Protein AF-A0A832ESB0-F1 (afdb_monomer)

Secondary structure (DSSP, 8-state):
-----------------------------STT------------HHHHHHHHHHHHHS--PPPGGGSPPHHHHHHHHHHHHHHHHHHHHHHHHH--SSS-TTS--PPPB-PPP---PPPTT--S-----SS-HHHHHHHHHHHTT-HHHH--TT-EEEE-----SS--GGGSSS--HHHHHHHHHHHHHTT-SEEEEE---SS-HHHHHHHTSHHHHHHHTTPEEE---GGGEEEEE-TT-SS-SEEEEE-TT-

pLDDT: mean 82.23, std 21.81, range [27.09, 98.75]

Structure (mmCIF, N/CA/C/O backbone):
data_AF-A0A832ESB0-F1
#
_entry.id   AF-A0A832ESB0-F1
#
loop_
_atom_site.group_PDB
_atom_site.id
_atom_site.type_symbol
_atom_site.label_atom_id
_atom_site.label_alt_id
_atom_site.label_comp_id
_atom_site.label_asym_id
_atom_site.label_entity_id
_atom_site.label_seq_id
_atom_site.pdbx_PDB_ins_code
_atom_site.Cartn_x
_atom_site.Cartn_y
_atom_site.Cartn_z
_atom_site.occupancy
_atom_site.B_iso_or_equiv
_atom_site.auth_seq_id
_atom_site.auth_comp_id
_atom_site.auth_asym_id
_atom_site.auth_atom_id
_atom_site.pdbx_PDB_model_num
ATOM 1 N N . MET A 1 1 ? 45.027 10.987 15.257 1.00 35.50 1 MET A N 1
ATOM 2 C CA . MET A 1 1 ? 45.344 9.745 14.515 1.00 35.50 1 MET A CA 1
ATOM 3 C C . MET A 1 1 ? 45.172 9.965 13.013 1.00 35.50 1 MET A C 1
ATOM 5 O O . MET A 1 1 ? 44.064 9.881 12.506 1.00 35.50 1 MET A O 1
ATOM 9 N N . ARG A 1 2 ? 46.253 10.291 12.298 1.00 27.09 2 ARG A N 1
ATOM 10 C CA . ARG A 1 2 ? 46.346 10.188 10.832 1.00 27.09 2 ARG A CA 1
ATOM 11 C C . ARG A 1 2 ? 47.776 9.767 10.511 1.00 27.09 2 ARG A C 1
ATOM 13 O O . ARG A 1 2 ? 48.693 10.564 10.666 1.00 27.09 2 ARG A O 1
ATOM 20 N N . ALA A 1 3 ? 47.960 8.510 10.126 1.00 28.52 3 ALA A N 1
ATOM 21 C CA . ALA A 1 3 ? 49.232 8.015 9.626 1.00 28.52 3 ALA A CA 1
ATOM 22 C C . ALA A 1 3 ? 49.326 8.320 8.124 1.00 28.52 3 ALA A C 1
ATOM 24 O O . ALA A 1 3 ? 48.449 7.940 7.351 1.00 28.52 3 ALA A O 1
ATOM 25 N N . ARG A 1 4 ? 50.393 9.007 7.708 1.00 28.59 4 ARG A N 1
ATOM 26 C CA . ARG A 1 4 ? 50.896 8.988 6.330 1.00 28.59 4 ARG A CA 1
ATOM 27 C C . ARG A 1 4 ? 52.349 8.538 6.394 1.00 28.59 4 ARG A C 1
ATOM 29 O O . ARG A 1 4 ? 53.212 9.304 6.811 1.00 28.59 4 ARG A O 1
ATOM 36 N N . ALA A 1 5 ? 52.595 7.297 5.992 1.00 31.27 5 ALA A N 1
ATOM 37 C CA . ALA A 1 5 ? 53.927 6.812 5.670 1.00 31.27 5 ALA A CA 1
ATOM 38 C C . ALA A 1 5 ? 54.242 7.163 4.208 1.00 31.27 5 ALA A C 1
ATOM 40 O O . ALA A 1 5 ? 53.405 6.993 3.321 1.00 31.27 5 ALA A O 1
ATOM 41 N N . ARG A 1 6 ? 55.448 7.692 3.987 1.00 31.19 6 ARG A N 1
ATOM 42 C CA . ARG A 1 6 ? 56.071 7.907 2.674 1.00 31.19 6 ARG A CA 1
ATOM 43 C C . ARG A 1 6 ? 56.466 6.561 2.083 1.00 31.19 6 ARG A C 1
ATOM 45 O O . ARG A 1 6 ? 56.937 5.727 2.843 1.00 31.19 6 ARG A O 1
ATOM 52 N N . TRP A 1 7 ? 56.447 6.434 0.7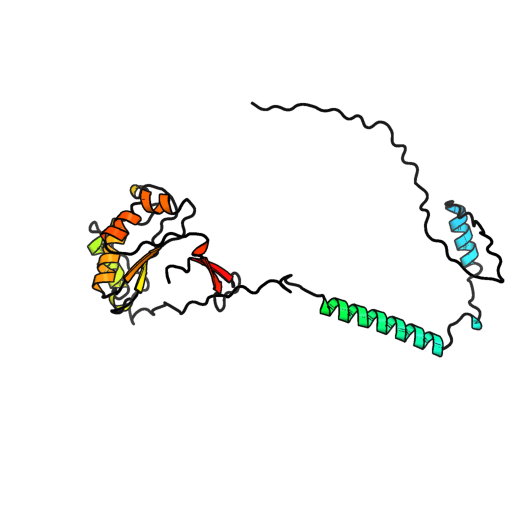58 1.00 28.30 7 TRP A N 1
ATOM 53 C CA . TRP A 1 7 ? 57.457 5.650 0.045 1.00 28.30 7 TRP A CA 1
ATOM 54 C C . TRP A 1 7 ? 57.883 6.361 -1.240 1.00 28.30 7 TRP A C 1
ATOM 56 O O . TRP A 1 7 ? 57.070 6.931 -1.966 1.00 28.30 7 TRP A O 1
ATOM 66 N N . ALA A 1 8 ? 59.199 6.379 -1.422 1.00 32.50 8 ALA A N 1
ATOM 67 C CA . ALA A 1 8 ? 59.950 7.009 -2.488 1.00 32.50 8 ALA A CA 1
ATOM 68 C C . ALA A 1 8 ? 59.949 6.154 -3.763 1.00 32.50 8 ALA A C 1
ATOM 70 O O . ALA A 1 8 ? 59.848 4.932 -3.706 1.00 32.50 8 ALA A O 1
ATOM 71 N N . GLY A 1 9 ? 60.133 6.814 -4.903 1.00 28.28 9 GLY A N 1
ATOM 72 C CA . GLY A 1 9 ? 60.364 6.176 -6.194 1.00 28.28 9 GLY A CA 1
ATOM 73 C C . GLY A 1 9 ? 60.855 7.205 -7.202 1.00 28.28 9 GLY A C 1
ATOM 74 O O . GLY A 1 9 ? 60.065 7.803 -7.925 1.00 28.28 9 GLY A O 1
ATOM 75 N N . THR A 1 10 ? 62.161 7.449 -7.207 1.00 30.52 10 THR A N 1
ATOM 76 C CA . THR A 1 10 ? 62.870 8.251 -8.208 1.00 30.52 10 THR A CA 1
ATOM 77 C C . THR A 1 10 ? 62.758 7.599 -9.584 1.00 30.52 10 THR A C 1
ATOM 79 O O . THR A 1 10 ? 63.228 6.480 -9.770 1.00 30.52 10 THR A O 1
ATOM 82 N N . TRP A 1 11 ? 62.174 8.305 -10.553 1.00 29.22 11 TRP A N 1
ATOM 83 C CA . TRP A 1 11 ? 62.279 7.965 -11.973 1.00 29.22 11 TRP A CA 1
ATOM 84 C C . TRP A 1 11 ? 63.418 8.772 -12.594 1.00 29.22 11 TRP A C 1
ATOM 86 O O . TRP A 1 11 ? 63.255 9.923 -12.993 1.00 29.22 11 TRP A O 1
ATOM 96 N N . SER A 1 12 ? 64.594 8.159 -12.641 1.00 32.47 12 SER A N 1
ATOM 97 C CA . SER A 1 12 ? 65.714 8.573 -13.474 1.00 32.47 12 SER A CA 1
ATOM 98 C C . SER A 1 12 ? 65.512 8.062 -14.905 1.00 32.47 12 SER A C 1
ATOM 100 O O . SER A 1 12 ? 65.238 6.888 -15.123 1.00 32.47 12 SER A O 1
ATOM 102 N N . GLY A 1 13 ? 65.675 8.966 -15.875 1.00 40.38 13 GLY A N 1
ATOM 103 C CA . GLY A 1 13 ? 66.111 8.673 -17.243 1.00 40.38 13 GLY A CA 1
ATOM 104 C C . GLY A 1 13 ? 65.258 7.717 -18.083 1.00 40.38 13 GLY A C 1
ATOM 105 O O . GLY A 1 13 ? 65.491 6.514 -18.110 1.00 40.38 13 GLY A O 1
ATOM 106 N N . CYS A 1 14 ? 64.384 8.270 -18.924 1.00 27.98 14 CYS A N 1
ATOM 107 C CA . CYS A 1 14 ? 63.994 7.616 -20.173 1.00 27.98 14 CYS A CA 1
ATOM 108 C C . CYS A 1 14 ? 64.079 8.624 -21.322 1.00 27.98 14 CYS A C 1
ATOM 110 O O . CYS A 1 14 ? 63.154 9.388 -21.586 1.00 27.98 14 CYS A O 1
ATOM 112 N N . ASP A 1 15 ? 65.247 8.604 -21.967 1.00 31.89 15 ASP A N 1
ATOM 113 C CA . ASP A 1 15 ? 65.570 9.219 -23.253 1.00 31.89 15 ASP A CA 1
ATOM 114 C C . ASP A 1 15 ? 64.534 8.777 -24.304 1.00 31.89 15 ASP A C 1
ATOM 116 O O . ASP A 1 15 ? 64.440 7.600 -24.672 1.00 31.89 15 ASP A O 1
ATOM 120 N N . TRP A 1 16 ? 63.693 9.712 -24.748 1.00 28.84 16 TRP A N 1
ATOM 121 C CA . TRP A 1 16 ? 62.593 9.456 -25.678 1.00 28.84 16 TRP A CA 1
ATOM 122 C C . TRP A 1 16 ? 63.131 9.358 -27.112 1.00 28.84 16 TRP A C 1
ATOM 124 O O . TRP A 1 16 ? 62.920 10.231 -27.952 1.00 28.84 16 TRP A O 1
ATOM 134 N N . ARG A 1 17 ? 63.840 8.269 -27.429 1.00 32.34 17 ARG A N 1
ATOM 135 C CA . ARG A 1 17 ? 64.179 7.948 -28.822 1.00 32.34 17 ARG A CA 1
ATOM 136 C C . ARG A 1 17 ? 62.960 7.332 -29.513 1.00 32.34 17 ARG A C 1
ATOM 138 O O . ARG A 1 17 ? 62.449 6.311 -29.044 1.00 32.34 17 ARG A O 1
ATOM 145 N N . PRO A 1 18 ? 62.488 7.875 -30.649 1.00 30.78 18 PRO A N 1
ATOM 146 C CA . PRO A 1 18 ? 61.326 7.325 -31.329 1.00 30.78 18 PRO A CA 1
ATOM 147 C C . PRO A 1 18 ? 61.645 5.918 -31.852 1.00 30.78 18 PRO A C 1
ATOM 149 O O . PRO A 1 18 ? 62.442 5.723 -32.774 1.00 30.78 18 PRO A O 1
ATOM 152 N N . ARG A 1 19 ? 60.997 4.909 -31.257 1.00 36.38 19 ARG A N 1
ATOM 153 C CA . ARG A 1 19 ? 60.978 3.529 -31.757 1.00 36.38 19 ARG A CA 1
ATOM 154 C C . ARG A 1 19 ? 60.403 3.526 -33.176 1.00 36.38 19 ARG A C 1
ATOM 156 O O . ARG A 1 19 ? 59.202 3.724 -33.367 1.00 36.38 19 ARG A O 1
ATOM 163 N N . ARG A 1 20 ? 61.253 3.251 -34.173 1.00 32.22 20 ARG A N 1
ATOM 164 C CA . ARG A 1 20 ? 60.840 2.996 -35.562 1.00 32.22 20 ARG A CA 1
ATOM 165 C C . ARG A 1 20 ? 59.747 1.925 -35.578 1.00 32.22 20 ARG A C 1
ATOM 167 O O . ARG A 1 20 ? 59.980 0.778 -35.188 1.00 32.22 20 ARG A O 1
ATOM 174 N N . ARG A 1 21 ? 58.547 2.298 -36.033 1.00 35.50 21 ARG A N 1
ATOM 175 C CA . ARG A 1 21 ? 57.415 1.382 -36.217 1.00 35.50 21 ARG A CA 1
ATOM 176 C C . ARG A 1 21 ? 57.810 0.299 -37.221 1.00 35.50 21 ARG A C 1
ATOM 178 O O . ARG A 1 21 ? 57.858 0.536 -38.423 1.00 35.50 21 ARG A O 1
ATOM 185 N N . ARG A 1 22 ? 58.060 -0.921 -36.744 1.00 39.53 22 ARG A N 1
ATOM 186 C CA . ARG A 1 22 ? 58.080 -2.108 -37.605 1.00 39.53 22 ARG A CA 1
ATOM 187 C C . ARG A 1 22 ? 56.638 -2.422 -37.985 1.00 39.53 22 ARG A C 1
ATOM 189 O O . ARG A 1 22 ? 55.876 -2.847 -37.119 1.00 39.53 22 ARG A O 1
ATOM 196 N N . ARG A 1 23 ? 56.244 -2.253 -39.254 1.00 40.25 23 ARG A N 1
ATOM 197 C CA . ARG A 1 23 ? 54.963 -2.820 -39.698 1.00 40.25 23 ARG A CA 1
ATOM 198 C C . ARG A 1 23 ? 54.916 -3.273 -41.161 1.00 40.25 23 ARG A C 1
ATOM 200 O O . ARG A 1 23 ? 55.149 -2.498 -42.074 1.00 40.25 23 ARG A O 1
ATOM 207 N N . TRP A 1 24 ? 54.566 -4.560 -41.252 1.00 30.42 24 TRP A N 1
ATOM 208 C CA . TRP A 1 24 ? 53.928 -5.373 -42.294 1.00 30.42 24 TRP A CA 1
ATOM 209 C C . TRP A 1 24 ? 54.573 -5.547 -43.681 1.00 30.42 24 TRP A C 1
ATOM 211 O O . TRP A 1 24 ? 54.873 -4.609 -44.407 1.00 30.42 24 TRP A O 1
ATOM 221 N N . ARG A 1 25 ? 54.782 -6.833 -44.011 1.00 38.03 25 ARG A N 1
ATOM 222 C CA . ARG A 1 25 ? 55.574 -7.392 -45.114 1.00 38.03 25 ARG A CA 1
ATOM 223 C C . ARG A 1 25 ? 54.625 -8.076 -46.104 1.00 38.03 25 ARG A C 1
ATOM 225 O O . ARG A 1 25 ? 53.944 -9.022 -45.721 1.00 38.03 25 ARG A O 1
ATOM 232 N N . GLY A 1 26 ? 54.587 -7.620 -47.352 1.00 33.41 26 GLY A N 1
ATOM 233 C CA . GLY A 1 26 ? 53.875 -8.308 -48.433 1.00 33.41 26 GLY A CA 1
ATOM 234 C C . GLY A 1 26 ? 54.764 -9.361 -49.097 1.00 33.41 26 GLY A C 1
ATOM 235 O O . GLY A 1 26 ? 55.921 -9.080 -49.402 1.00 33.41 26 GLY A O 1
ATOM 236 N N . TRP A 1 27 ? 54.224 -10.559 -49.321 1.00 34.78 27 TRP A N 1
ATOM 237 C CA . TRP A 1 27 ? 54.890 -11.660 -50.021 1.00 34.78 27 TRP A CA 1
ATOM 238 C C . TRP A 1 27 ? 54.364 -11.729 -51.460 1.00 34.78 27 TRP A C 1
ATOM 240 O O . TRP A 1 27 ? 53.152 -11.685 -51.667 1.00 34.78 27 TRP A O 1
ATOM 250 N N . ARG A 1 28 ? 55.245 -11.854 -52.460 1.00 41.19 28 ARG A N 1
ATOM 251 C CA . ARG A 1 28 ? 54.866 -12.286 -53.818 1.00 41.19 28 ARG A CA 1
ATOM 252 C C . ARG A 1 28 ? 55.892 -13.269 -54.370 1.00 41.19 28 ARG A C 1
ATOM 254 O O . ARG A 1 28 ? 57.089 -13.098 -54.164 1.00 41.19 28 ARG A O 1
ATOM 261 N N . ASN A 1 29 ? 55.371 -14.293 -55.040 1.00 32.16 29 ASN A N 1
ATOM 262 C CA . ASN A 1 29 ? 56.092 -15.436 -55.584 1.00 32.16 29 ASN A CA 1
ATOM 263 C C . ASN A 1 29 ? 56.531 -15.149 -57.028 1.00 32.16 29 ASN A C 1
ATOM 265 O O . ASN A 1 29 ? 55.692 -14.801 -57.856 1.00 32.16 29 ASN A O 1
ATOM 269 N N . TRP A 1 30 ? 57.823 -15.305 -57.309 1.00 36.88 30 TRP A N 1
ATOM 270 C CA . TRP A 1 30 ? 58.382 -15.426 -58.656 1.00 36.88 30 TRP A CA 1
ATOM 271 C C . TRP A 1 30 ? 59.354 -16.611 -58.626 1.00 36.88 30 TRP A C 1
ATOM 273 O O . TRP A 1 30 ? 60.399 -16.534 -57.981 1.00 36.88 30 TRP A O 1
ATOM 283 N N . GLY A 1 31 ? 58.987 -17.719 -59.273 1.00 43.03 31 GLY A N 1
ATOM 284 C CA . GLY A 1 31 ? 59.923 -18.784 -59.657 1.00 43.03 31 GLY A CA 1
ATOM 285 C C . GLY A 1 31 ? 60.790 -19.393 -58.545 1.00 43.03 31 GLY A C 1
ATOM 286 O O . GLY A 1 31 ? 61.979 -19.607 -58.757 1.00 43.03 31 GLY A O 1
ATOM 287 N N . GLY A 1 32 ? 60.235 -19.671 -57.360 1.00 42.28 32 GLY A N 1
ATOM 288 C CA . GLY A 1 32 ? 60.847 -20.619 -56.415 1.00 42.28 32 GLY A CA 1
ATOM 289 C C . GLY A 1 32 ? 62.087 -20.157 -55.632 1.00 42.28 32 GLY A C 1
ATOM 290 O O . GLY A 1 32 ? 62.713 -20.986 -54.975 1.00 42.28 32 GLY A O 1
ATOM 291 N N . ARG A 1 33 ? 62.454 -18.865 -55.621 1.00 38.69 33 ARG A N 1
ATOM 292 C CA . ARG A 1 33 ? 63.567 -18.374 -54.777 1.00 38.69 33 ARG A CA 1
ATOM 293 C C . ARG A 1 33 ? 63.204 -17.099 -54.008 1.00 38.69 33 ARG A C 1
ATOM 295 O O . ARG A 1 33 ? 63.162 -16.001 -54.556 1.00 38.69 33 ARG A O 1
ATOM 302 N N . TRP A 1 34 ? 62.976 -17.238 -52.700 1.00 38.47 34 TRP A N 1
ATOM 303 C CA . TRP A 1 34 ? 62.661 -16.126 -51.798 1.00 38.47 34 TRP A CA 1
ATOM 304 C C . TRP A 1 34 ? 63.900 -15.254 -51.542 1.00 38.47 34 TRP A C 1
ATOM 306 O O . TRP A 1 34 ? 64.780 -15.636 -50.774 1.00 38.47 34 TRP A O 1
ATOM 316 N N . ARG A 1 35 ? 63.978 -14.052 -52.128 1.00 45.09 35 ARG A N 1
ATOM 317 C CA . ARG A 1 35 ? 64.975 -13.040 -51.726 1.00 45.09 35 ARG A CA 1
ATOM 318 C C . ARG A 1 35 ? 64.301 -11.856 -51.036 1.00 45.09 35 ARG A C 1
ATOM 320 O O . ARG A 1 35 ? 63.451 -11.180 -51.610 1.00 45.09 35 ARG A O 1
ATOM 327 N N . ARG A 1 36 ? 64.715 -11.576 -49.794 1.00 37.59 36 ARG A N 1
ATOM 328 C CA . ARG A 1 36 ? 64.334 -10.361 -49.058 1.00 37.59 36 ARG A CA 1
ATOM 329 C C . ARG A 1 36 ? 65.052 -9.159 -49.673 1.00 37.59 36 ARG A C 1
ATOM 331 O O . ARG A 1 36 ? 66.243 -8.986 -49.442 1.00 37.59 36 ARG A O 1
ATOM 338 N N . ARG A 1 37 ? 64.339 -8.289 -50.393 1.00 42.38 37 ARG A N 1
ATOM 339 C CA . ARG A 1 37 ? 64.821 -6.917 -50.613 1.00 42.38 37 ARG A CA 1
ATOM 340 C C . ARG A 1 37 ? 64.470 -6.077 -49.389 1.00 42.38 37 ARG A C 1
ATOM 342 O O . ARG A 1 37 ? 63.299 -5.824 -49.114 1.00 42.38 37 ARG A O 1
ATOM 349 N N . HIS A 1 38 ? 65.489 -5.662 -48.643 1.00 43.09 38 HIS A N 1
ATOM 350 C CA . HIS A 1 38 ? 65.364 -4.559 -47.701 1.00 43.09 38 HIS A CA 1
ATOM 351 C C . HIS A 1 38 ? 65.305 -3.276 -48.535 1.00 43.09 38 HIS A C 1
ATOM 353 O O . HIS A 1 38 ? 66.306 -2.881 -49.118 1.00 43.09 38 HIS A O 1
ATOM 359 N N . ILE A 1 39 ? 64.129 -2.660 -48.646 1.00 50.94 39 ILE A N 1
ATOM 360 C CA . ILE A 1 39 ? 64.016 -1.296 -49.169 1.00 50.94 39 ILE A CA 1
ATOM 361 C C . ILE A 1 39 ? 64.182 -0.386 -47.947 1.00 50.94 39 ILE A C 1
ATOM 363 O O . ILE A 1 39 ? 63.307 -0.411 -47.075 1.00 50.94 39 ILE A O 1
ATOM 367 N N . PRO A 1 40 ? 65.298 0.347 -47.793 1.00 49.41 40 PRO A N 1
ATOM 368 C CA . PRO A 1 40 ? 65.425 1.303 -46.709 1.00 49.41 40 PRO A CA 1
ATOM 369 C C . PRO A 1 40 ? 64.464 2.455 -47.004 1.00 49.41 40 PRO A C 1
ATOM 371 O O . PRO A 1 40 ? 64.689 3.267 -47.894 1.00 49.41 40 PRO A O 1
ATOM 374 N N . MET A 1 41 ? 63.347 2.502 -46.283 1.00 51.22 41 MET A N 1
ATOM 375 C CA . MET A 1 41 ? 62.531 3.708 -46.220 1.00 51.22 41 MET A CA 1
ATOM 376 C C . MET A 1 41 ? 63.290 4.660 -45.296 1.00 51.22 41 MET A C 1
ATOM 378 O O . MET A 1 41 ? 63.285 4.482 -44.074 1.00 51.22 41 MET A O 1
ATOM 382 N N . SER A 1 42 ? 64.048 5.595 -45.867 1.00 57.34 42 SER A N 1
ATOM 383 C CA . SER A 1 42 ? 64.599 6.687 -45.076 1.00 57.34 42 SER A CA 1
ATOM 384 C C . SER A 1 42 ? 63.417 7.521 -44.572 1.00 57.34 42 SER A C 1
ATOM 386 O O . SER A 1 42 ? 62.551 7.943 -45.336 1.00 57.34 42 SER A O 1
ATOM 388 N N . ASP A 1 43 ? 63.353 7.736 -43.256 1.00 61.81 43 ASP A N 1
ATOM 389 C CA . ASP A 1 43 ? 62.384 8.647 -42.624 1.00 61.81 43 ASP A CA 1
ATOM 390 C C . ASP A 1 43 ? 62.719 10.125 -42.910 1.00 61.81 43 ASP A C 1
ATOM 392 O O . ASP A 1 43 ? 62.093 11.027 -42.356 1.00 61.81 43 ASP A O 1
ATOM 396 N N . ASP A 1 44 ? 63.675 10.367 -43.806 1.00 72.25 44 ASP A N 1
ATOM 397 C CA . ASP A 1 44 ? 64.114 11.672 -44.261 1.00 72.25 44 ASP A CA 1
ATOM 398 C C . ASP A 1 44 ? 62.966 12.398 -45.000 1.00 72.25 44 ASP A C 1
ATOM 400 O O . ASP A 1 44 ? 62.429 11.889 -45.997 1.00 72.25 44 ASP A O 1
ATOM 404 N N . PRO A 1 45 ? 62.527 13.569 -44.502 1.00 74.31 45 PRO A N 1
ATOM 405 C CA . PRO A 1 45 ? 61.512 14.390 -45.153 1.00 74.31 45 PRO A CA 1
ATOM 406 C C . PRO A 1 45 ? 61.877 14.757 -46.594 1.00 74.31 45 PRO A C 1
ATOM 408 O O . PRO A 1 45 ? 60.986 14.784 -47.447 1.00 74.31 45 PRO A O 1
ATOM 411 N N . GLN A 1 46 ? 63.164 14.980 -46.882 1.00 75.94 46 GLN A N 1
ATOM 412 C CA . GLN A 1 46 ? 63.630 15.331 -48.221 1.00 75.94 46 GLN A CA 1
ATOM 413 C C . GLN A 1 46 ? 63.484 14.144 -49.177 1.00 75.94 46 GLN A C 1
ATOM 415 O O . GLN A 1 46 ? 62.950 14.312 -50.272 1.00 75.94 46 GLN A O 1
ATOM 420 N N . PHE A 1 47 ? 63.794 12.923 -48.728 1.00 76.62 47 PHE A N 1
ATOM 421 C CA . PHE A 1 47 ? 63.573 11.701 -49.510 1.00 76.62 47 PHE A CA 1
ATOM 422 C C . PHE A 1 47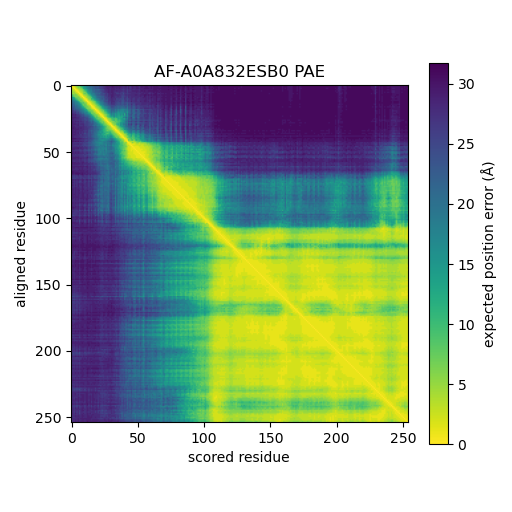 ? 62.088 11.443 -49.802 1.00 76.62 47 PHE A C 1
ATOM 424 O O . PHE A 1 47 ? 61.719 11.070 -50.916 1.00 76.62 47 PHE A O 1
ATOM 431 N N . ARG A 1 48 ? 61.193 11.666 -48.828 1.00 77.69 48 ARG A N 1
ATOM 432 C CA . ARG A 1 48 ? 59.739 11.539 -49.048 1.00 77.69 48 ARG A CA 1
ATOM 433 C C . ARG A 1 48 ? 59.210 12.600 -50.008 1.00 77.69 48 ARG A C 1
ATOM 435 O O . ARG A 1 48 ? 58.364 12.280 -50.843 1.00 77.69 48 ARG A O 1
ATOM 442 N N . ALA A 1 49 ? 59.693 13.835 -49.900 1.00 79.56 49 ALA A N 1
ATOM 443 C CA . ALA A 1 49 ? 59.351 14.910 -50.825 1.00 79.56 49 ALA A CA 1
ATOM 444 C C . ALA A 1 49 ? 59.854 14.600 -52.242 1.00 79.56 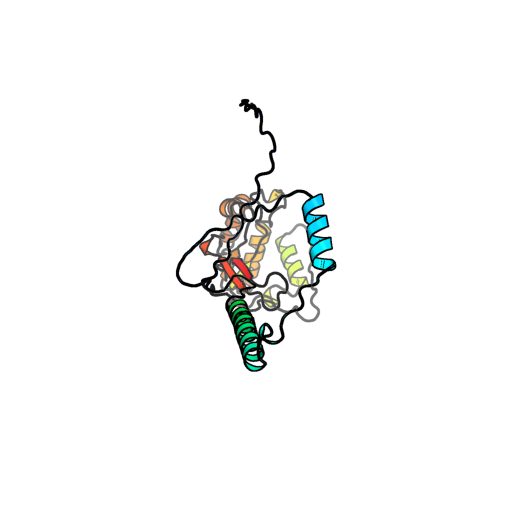49 ALA A C 1
ATOM 446 O O . ALA A 1 49 ? 59.093 14.736 -53.197 1.00 79.56 49 ALA A O 1
ATOM 447 N N . GLN A 1 50 ? 61.079 14.093 -52.370 1.00 81.25 50 GLN A N 1
ATOM 448 C CA . GLN A 1 50 ? 61.664 13.668 -53.636 1.00 81.25 50 GLN A CA 1
ATOM 449 C C . GLN A 1 50 ? 60.891 12.497 -54.251 1.00 81.25 50 GLN A C 1
ATOM 451 O O . GLN A 1 50 ? 60.465 12.599 -55.391 1.00 81.25 50 GLN A O 1
ATOM 456 N N . ARG A 1 51 ? 60.552 11.455 -53.481 1.00 78.12 51 ARG A N 1
ATOM 457 C CA . ARG A 1 51 ? 59.703 10.338 -53.943 1.00 78.12 51 ARG A CA 1
ATOM 458 C C . ARG A 1 51 ? 58.304 10.777 -54.364 1.00 78.12 51 ARG A C 1
ATOM 460 O O . ARG A 1 51 ? 57.737 10.204 -55.286 1.00 78.12 51 ARG A O 1
ATOM 467 N N . ARG A 1 52 ? 57.713 11.768 -53.686 1.00 78.50 52 ARG A N 1
ATOM 468 C CA . ARG A 1 52 ? 56.431 12.361 -54.104 1.00 78.50 52 ARG A CA 1
ATOM 469 C C . ARG A 1 52 ? 56.581 13.120 -55.418 1.00 78.50 52 ARG A C 1
ATOM 471 O O . ARG A 1 52 ? 55.718 12.963 -56.268 1.00 78.50 52 ARG A O 1
ATOM 478 N N . ARG A 1 53 ? 57.667 13.883 -55.590 1.00 80.94 53 ARG A N 1
ATOM 479 C CA . ARG A 1 53 ? 57.994 14.572 -56.849 1.00 80.94 53 ARG A CA 1
ATOM 480 C C . ARG A 1 53 ? 58.245 13.579 -57.981 1.00 80.94 53 ARG A C 1
ATOM 482 O O . ARG A 1 53 ? 57.678 13.758 -59.042 1.00 80.94 53 ARG A O 1
ATOM 489 N N . GLU A 1 54 ? 58.993 12.506 -57.740 1.00 82.25 54 GLU A N 1
ATOM 490 C CA . GLU A 1 54 ? 59.243 11.427 -58.707 1.00 82.25 54 GLU A CA 1
ATOM 491 C C . GLU A 1 54 ? 57.947 10.704 -59.099 1.00 82.25 54 GLU A C 1
ATOM 493 O O . GLU A 1 54 ? 57.655 10.561 -60.281 1.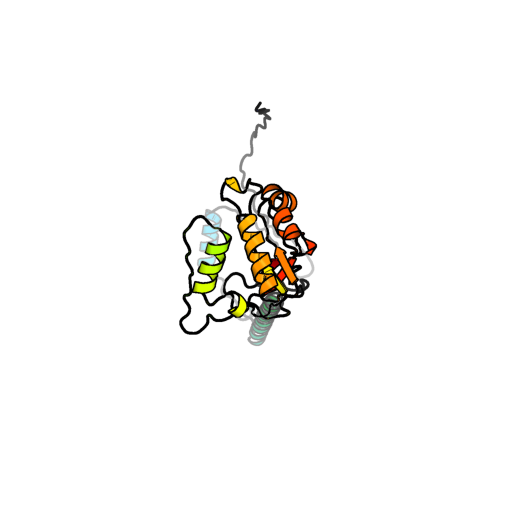00 82.25 54 GLU A O 1
ATOM 498 N N . ASN A 1 55 ? 57.122 10.310 -58.121 1.00 79.88 55 ASN A N 1
ATOM 499 C CA . ASN A 1 55 ? 55.830 9.670 -58.387 1.00 79.88 55 ASN A CA 1
ATOM 500 C C . ASN A 1 55 ? 54.820 10.614 -59.063 1.00 79.88 55 ASN A C 1
ATOM 502 O O . ASN A 1 55 ? 53.910 10.137 -59.732 1.00 79.88 55 ASN A O 1
ATOM 506 N N . ALA A 1 56 ? 54.928 11.928 -58.843 1.00 77.56 56 ALA A N 1
ATOM 507 C CA . ALA A 1 56 ? 54.091 12.931 -59.500 1.00 77.56 56 ALA A CA 1
ATOM 508 C C . ALA A 1 56 ? 54.596 13.271 -60.913 1.00 77.56 56 ALA A C 1
ATOM 510 O O . ALA A 1 56 ? 53.779 13.522 -61.790 1.00 77.56 56 ALA A O 1
ATOM 511 N N . ALA A 1 57 ? 55.916 13.256 -61.132 1.00 81.62 57 ALA A N 1
ATOM 512 C CA . ALA A 1 57 ? 56.556 13.497 -62.426 1.00 81.62 57 ALA A CA 1
ATOM 513 C C . ALA A 1 57 ? 56.389 12.315 -63.392 1.00 81.62 57 ALA A C 1
ATOM 515 O O . ALA A 1 57 ? 56.308 12.518 -64.598 1.00 81.62 57 ALA A O 1
ATOM 516 N N . ALA A 1 58 ? 56.298 11.093 -62.864 1.00 77.56 58 ALA A N 1
ATOM 517 C CA . ALA A 1 58 ? 55.924 9.899 -63.610 1.00 77.56 58 ALA A CA 1
ATOM 518 C C . ALA A 1 58 ? 54.780 9.184 -62.874 1.00 77.56 58 ALA A C 1
ATOM 520 O O . ALA A 1 58 ? 55.024 8.224 -62.128 1.00 77.56 58 ALA A O 1
ATOM 521 N N . PRO A 1 59 ? 53.527 9.653 -63.041 1.00 75.19 59 PRO A N 1
ATOM 522 C CA . PRO A 1 59 ? 52.373 8.951 -62.509 1.00 75.19 59 PRO A CA 1
ATOM 523 C C . PRO A 1 59 ? 52.407 7.521 -63.031 1.00 75.19 59 PRO A C 1
ATOM 525 O O . PRO A 1 59 ? 52.604 7.288 -64.222 1.00 75.19 59 PRO A O 1
ATOM 528 N N . ARG A 1 60 ? 52.228 6.539 -62.145 1.00 72.88 60 ARG A N 1
ATOM 529 C CA . ARG A 1 60 ? 52.132 5.149 -62.587 1.00 72.88 60 ARG A CA 1
ATOM 530 C C . ARG A 1 60 ? 50.850 4.983 -63.401 1.00 72.88 60 ARG A C 1
ATOM 532 O O . ARG A 1 60 ? 49.780 4.761 -62.831 1.00 72.88 60 ARG A O 1
ATOM 539 N N . GLU A 1 61 ? 50.977 5.052 -64.716 1.00 71.50 61 GLU A N 1
ATOM 540 C CA . GLU A 1 61 ? 49.938 4.630 -65.642 1.00 71.50 61 GLU A CA 1
ATOM 541 C C . GLU A 1 61 ? 49.784 3.114 -65.524 1.00 71.50 61 GLU A C 1
ATOM 543 O O . GLU A 1 61 ? 50.740 2.345 -65.652 1.00 71.50 61 GLU A O 1
ATOM 548 N N . ARG A 1 62 ? 48.578 2.672 -65.171 1.00 72.19 62 ARG A N 1
ATOM 549 C CA . ARG A 1 62 ? 48.281 1.242 -65.090 1.00 72.19 62 ARG A CA 1
ATOM 550 C C . ARG A 1 62 ? 48.148 0.706 -66.501 1.00 72.19 62 ARG A C 1
ATOM 552 O O . ARG A 1 62 ? 47.350 1.231 -67.274 1.00 72.19 62 ARG A O 1
ATOM 559 N N . ALA A 1 63 ? 48.873 -0.364 -66.808 1.00 76.44 63 ALA A N 1
ATOM 560 C CA . ALA A 1 63 ? 48.719 -1.022 -68.096 1.00 76.44 63 ALA A CA 1
ATOM 561 C C . ALA A 1 63 ? 47.272 -1.548 -68.253 1.00 76.44 63 ALA A C 1
ATOM 563 O O . ALA A 1 63 ? 46.663 -1.959 -67.259 1.00 76.44 63 ALA A O 1
ATOM 564 N N . PRO A 1 64 ? 46.710 -1.598 -69.474 1.00 67.94 64 PRO A N 1
ATOM 565 C CA . PRO A 1 64 ? 45.338 -2.064 -69.710 1.00 67.94 64 PRO A CA 1
ATOM 566 C C . PRO A 1 64 ? 45.034 -3.462 -69.137 1.00 67.94 64 PRO A C 1
ATOM 568 O O . PRO A 1 64 ? 43.920 -3.709 -68.688 1.00 67.94 64 PRO A O 1
ATOM 571 N N . GLY A 1 65 ? 46.032 -4.353 -69.079 1.00 74.25 65 GLY A N 1
ATOM 572 C CA . GLY A 1 65 ? 45.918 -5.691 -68.477 1.00 74.25 65 GLY A CA 1
ATOM 573 C C . GLY A 1 65 ? 46.056 -5.745 -66.947 1.00 74.25 65 GLY A C 1
ATOM 574 O O . GLY A 1 65 ? 45.842 -6.799 -66.358 1.00 74.25 65 GLY A O 1
ATOM 575 N N . GLU A 1 66 ? 46.411 -4.636 -66.284 1.00 77.31 66 GLU A N 1
ATOM 576 C CA . GLU A 1 66 ? 46.401 -4.532 -64.814 1.00 77.31 66 GLU A CA 1
ATOM 577 C C . GLU A 1 66 ? 44.998 -4.208 -64.265 1.00 77.31 66 GLU A C 1
ATOM 579 O O . GLU A 1 66 ? 44.755 -4.346 -63.060 1.00 77.31 66 GLU A O 1
ATOM 584 N N . TRP A 1 67 ? 44.071 -3.769 -65.124 1.00 79.94 67 TRP A N 1
ATOM 585 C CA . TRP A 1 67 ? 42.688 -3.520 -64.734 1.00 79.94 67 TRP A CA 1
ATOM 586 C C . TRP A 1 67 ? 41.921 -4.837 -64.599 1.00 79.94 67 TRP A C 1
ATOM 588 O O . TRP A 1 67 ? 42.040 -5.710 -65.459 1.00 79.94 67 TRP A O 1
ATOM 598 N N . PRO A 1 68 ? 41.102 -4.998 -63.542 1.00 84.75 68 PRO A N 1
ATOM 599 C CA . PRO A 1 68 ? 40.248 -6.168 -63.426 1.00 84.75 68 PRO A CA 1
ATOM 600 C C . PRO A 1 68 ? 39.333 -6.252 -64.643 1.00 84.75 68 PRO A C 1
ATOM 602 O O . PRO A 1 68 ? 38.719 -5.256 -65.035 1.00 84.75 68 PRO A O 1
ATOM 605 N N . SER A 1 69 ? 39.183 -7.449 -65.204 1.00 88.88 69 SER A N 1
ATOM 606 C CA . SER A 1 69 ? 38.162 -7.663 -66.233 1.00 88.88 69 SER A CA 1
ATOM 607 C C . SER A 1 69 ? 36.765 -7.364 -65.670 1.00 88.88 69 SER A C 1
ATOM 609 O O . SER A 1 69 ? 36.539 -7.465 -64.461 1.00 88.88 69 SER A O 1
ATOM 611 N N . ARG A 1 70 ? 35.779 -7.057 -66.529 1.00 88.25 70 ARG A N 1
ATOM 612 C CA . ARG A 1 70 ? 34.378 -6.828 -66.100 1.00 88.25 70 ARG A CA 1
ATOM 613 C C . ARG A 1 70 ? 33.865 -7.948 -65.183 1.00 88.25 70 ARG A C 1
ATOM 615 O O . ARG A 1 70 ? 33.246 -7.683 -64.158 1.00 88.25 70 ARG A O 1
ATOM 622 N N . ARG A 1 71 ? 34.192 -9.203 -65.513 1.00 90.31 71 ARG A N 1
ATOM 623 C CA . ARG A 1 71 ? 33.849 -10.389 -64.715 1.00 90.31 71 ARG A CA 1
ATOM 624 C C . ARG A 1 71 ? 34.520 -10.375 -63.338 1.00 90.31 71 ARG A C 1
ATOM 626 O O . ARG A 1 71 ? 33.875 -10.701 -62.347 1.00 90.31 71 ARG A O 1
ATOM 633 N N . GLU A 1 72 ? 35.801 -10.026 -63.257 1.00 89.69 72 GLU A N 1
ATOM 634 C CA . GLU A 1 72 ? 36.525 -9.935 -61.981 1.00 89.69 72 GLU A CA 1
ATOM 635 C C . GLU A 1 72 ? 36.042 -8.775 -61.116 1.00 89.69 72 GLU A C 1
ATOM 637 O O . GLU A 1 72 ? 35.930 -8.931 -59.901 1.00 89.69 72 GLU A O 1
ATOM 642 N N . PHE A 1 73 ? 35.726 -7.634 -61.726 1.00 91.06 73 PHE A N 1
ATOM 643 C CA . PHE A 1 73 ? 35.120 -6.505 -61.035 1.00 91.06 73 PHE A CA 1
ATOM 644 C C . PHE A 1 73 ? 33.779 -6.906 -60.407 1.00 91.06 73 PHE A C 1
ATOM 646 O O . PHE A 1 73 ? 33.611 -6.753 -59.199 1.00 91.06 73 PHE A O 1
ATOM 653 N N . LEU A 1 74 ? 32.877 -7.517 -61.185 1.00 94.12 74 LEU A N 1
ATOM 654 C CA . LEU A 1 74 ? 31.583 -7.998 -60.687 1.00 94.12 74 LEU A CA 1
ATOM 655 C C . LEU A 1 74 ? 31.738 -9.030 -59.562 1.00 94.12 74 LEU A C 1
ATOM 657 O O . LEU A 1 74 ? 31.039 -8.944 -58.556 1.00 94.12 74 LEU A O 1
ATOM 661 N N . LYS A 1 75 ? 32.696 -9.962 -59.674 1.00 93.94 75 LYS A N 1
ATOM 662 C CA . LYS A 1 75 ? 33.010 -10.912 -58.592 1.00 93.94 75 LYS A CA 1
ATOM 663 C C . LYS A 1 75 ? 33.469 -10.201 -57.317 1.00 93.94 75 LYS A C 1
ATOM 665 O O . LYS A 1 75 ? 33.015 -10.553 -56.235 1.00 93.94 75 LYS A O 1
ATOM 670 N N . ARG A 1 76 ? 34.353 -9.203 -57.426 1.00 93.50 76 ARG A N 1
ATOM 671 C CA . ARG A 1 76 ? 34.842 -8.435 -56.266 1.00 93.50 76 ARG A CA 1
ATOM 672 C C . ARG A 1 76 ? 33.721 -7.634 -55.610 1.00 93.50 76 ARG A C 1
ATOM 674 O O . ARG A 1 76 ? 33.612 -7.670 -54.390 1.00 93.50 76 ARG A O 1
ATOM 681 N N . VAL A 1 77 ? 32.872 -6.976 -56.401 1.00 95.38 77 VAL A N 1
ATOM 682 C CA . VAL A 1 77 ? 31.684 -6.270 -55.894 1.00 95.38 77 VAL A CA 1
ATOM 683 C C . VAL A 1 77 ? 30.746 -7.244 -55.183 1.00 95.38 77 VAL A C 1
ATOM 685 O O . VAL A 1 77 ? 30.348 -6.971 -54.057 1.00 95.38 77 VAL A O 1
ATOM 688 N N . GLY A 1 78 ? 30.463 -8.407 -55.780 1.00 95.06 78 GLY A N 1
ATOM 689 C CA . GLY A 1 78 ? 29.610 -9.432 -55.176 1.00 95.06 78 GLY A CA 1
ATOM 690 C C . GLY A 1 78 ? 30.151 -9.965 -53.846 1.00 95.06 78 GLY A C 1
ATOM 691 O O . GLY A 1 78 ? 29.411 -10.034 -52.871 1.00 95.06 78 GLY A O 1
ATOM 692 N N . VAL A 1 79 ? 31.450 -10.277 -53.766 1.00 94.94 79 VAL A N 1
ATOM 693 C CA . VAL A 1 79 ? 32.088 -10.743 -52.519 1.00 94.94 79 VAL A CA 1
ATOM 694 C C . VAL A 1 79 ? 32.060 -9.665 -51.435 1.00 94.94 79 VAL A C 1
ATOM 696 O O . VAL A 1 79 ? 31.750 -9.966 -50.285 1.00 94.94 79 VAL A O 1
ATOM 699 N N . VAL A 1 80 ? 32.354 -8.409 -51.781 1.00 94.19 80 VAL A N 1
ATOM 700 C CA . VAL A 1 80 ? 32.310 -7.294 -50.821 1.00 94.19 80 VAL A CA 1
ATOM 701 C C . VAL A 1 80 ? 30.880 -7.041 -50.346 1.00 94.19 80 VAL A C 1
ATOM 703 O O . VAL A 1 80 ? 30.668 -6.862 -49.149 1.00 94.19 80 VAL A O 1
ATOM 706 N N . ALA A 1 81 ? 29.898 -7.081 -51.249 1.00 94.44 81 ALA A N 1
ATOM 707 C CA . ALA A 1 81 ? 28.488 -6.937 -50.908 1.00 94.44 81 ALA A CA 1
ATOM 708 C C . ALA A 1 81 ? 28.009 -8.064 -49.981 1.00 94.44 81 ALA A C 1
ATOM 710 O O . ALA A 1 81 ? 27.343 -7.789 -48.987 1.00 94.44 81 ALA A O 1
ATOM 711 N N . LEU A 1 82 ? 28.405 -9.313 -50.247 1.00 95.75 82 LEU A N 1
ATOM 712 C CA . LEU A 1 82 ? 28.109 -10.456 -49.379 1.00 95.75 82 LEU A CA 1
ATOM 713 C C . LEU A 1 82 ? 28.751 -10.311 -47.996 1.00 95.75 82 LEU A C 1
ATOM 715 O O . LEU A 1 82 ? 28.083 -10.538 -46.992 1.00 95.75 82 LEU A O 1
ATOM 719 N N . ALA A 1 83 ? 30.019 -9.900 -47.923 1.00 95.19 83 ALA A N 1
ATOM 720 C CA . ALA A 1 83 ? 30.706 -9.689 -46.651 1.00 95.19 83 ALA A CA 1
ATOM 721 C C . ALA A 1 83 ? 30.066 -8.551 -45.836 1.00 95.19 83 ALA A C 1
ATOM 723 O O . ALA A 1 83 ? 29.830 -8.703 -44.636 1.00 95.19 83 ALA A O 1
ATOM 724 N N . ALA A 1 84 ? 29.739 -7.428 -46.483 1.00 94.69 84 ALA A N 1
ATOM 725 C CA . ALA A 1 84 ? 29.071 -6.298 -45.844 1.00 94.69 84 ALA A CA 1
ATOM 726 C C . ALA A 1 84 ? 27.653 -6.671 -45.378 1.00 94.69 84 ALA A C 1
ATOM 728 O O . ALA A 1 84 ? 27.300 -6.420 -44.226 1.00 94.69 84 ALA A O 1
ATOM 729 N N . GLY A 1 85 ? 26.871 -7.336 -46.234 1.00 95.75 85 GLY A N 1
ATOM 730 C CA . GLY A 1 85 ? 25.525 -7.807 -45.908 1.00 95.75 85 GLY A CA 1
ATOM 731 C C . GLY A 1 85 ? 25.526 -8.830 -44.773 1.00 95.75 85 GLY A C 1
ATOM 732 O O . GLY A 1 85 ? 24.786 -8.673 -43.805 1.00 95.75 85 GLY A O 1
ATOM 733 N N . GLY A 1 86 ? 26.416 -9.825 -44.831 1.00 95.25 86 GLY A N 1
ATOM 734 C CA . GLY A 1 86 ? 26.580 -10.827 -43.776 1.00 95.25 86 GLY A CA 1
ATOM 735 C C . GLY A 1 86 ? 26.978 -10.208 -42.435 1.00 95.25 86 GLY A C 1
ATOM 736 O O . GLY A 1 86 ? 26.432 -10.581 -41.400 1.00 95.25 86 GLY A O 1
ATOM 737 N N . THR A 1 87 ? 27.853 -9.199 -42.450 1.00 94.31 87 THR A N 1
ATOM 738 C CA . THR A 1 87 ? 28.229 -8.457 -41.236 1.00 94.31 87 THR A CA 1
ATOM 739 C C . THR A 1 87 ? 27.045 -7.677 -40.661 1.00 94.31 87 THR A C 1
ATOM 741 O O . THR A 1 87 ? 26.854 -7.675 -39.449 1.00 94.31 87 THR A O 1
ATOM 744 N N . GLY A 1 88 ? 26.213 -7.062 -41.509 1.00 95.06 88 GLY A N 1
ATOM 745 C CA . GLY A 1 88 ? 24.994 -6.371 -41.077 1.00 95.06 88 GLY A CA 1
ATOM 746 C C . GLY A 1 88 ? 23.958 -7.312 -40.456 1.00 95.06 88 GLY A C 1
ATOM 747 O O . GLY A 1 88 ? 23.378 -6.990 -39.419 1.00 95.06 88 GLY A O 1
ATOM 748 N N . VAL A 1 89 ? 23.769 -8.499 -41.040 1.00 94.81 89 VAL A N 1
ATOM 749 C CA . VAL A 1 89 ? 22.880 -9.536 -40.490 1.00 94.81 89 VAL A CA 1
ATOM 750 C C . VAL A 1 89 ? 23.402 -10.044 -39.150 1.00 94.81 89 VAL A C 1
ATOM 752 O O . VAL A 1 89 ? 22.631 -10.111 -38.197 1.00 94.81 89 VAL A O 1
ATOM 755 N N . LEU A 1 90 ? 24.699 -10.348 -39.043 1.00 94.31 90 LEU A N 1
ATOM 756 C CA . LEU A 1 90 ? 25.313 -10.770 -37.782 1.00 94.31 90 LEU A CA 1
ATOM 757 C C . LEU A 1 90 ? 25.200 -9.683 -36.713 1.00 94.31 90 LEU A C 1
ATOM 759 O O . LEU A 1 90 ? 24.791 -9.978 -35.596 1.00 94.31 90 LEU A O 1
ATOM 763 N N . TRP A 1 91 ? 25.486 -8.424 -37.056 1.00 92.44 91 TRP A N 1
ATOM 764 C CA . TRP A 1 91 ? 25.314 -7.302 -36.135 1.00 92.44 91 TRP A CA 1
ATOM 765 C C . TRP A 1 91 ? 23.869 -7.198 -35.656 1.00 92.44 91 TRP A C 1
ATOM 767 O O . TRP A 1 91 ? 23.642 -7.146 -34.456 1.00 92.44 91 TRP A O 1
ATOM 777 N N . ARG A 1 92 ? 22.884 -7.249 -36.560 1.00 91.62 92 ARG A N 1
ATOM 778 C CA . ARG A 1 92 ? 21.463 -7.207 -36.192 1.00 91.62 92 ARG A CA 1
ATOM 779 C C . ARG A 1 92 ? 21.058 -8.404 -35.333 1.00 91.62 92 ARG A C 1
ATOM 781 O O . ARG A 1 92 ? 20.290 -8.239 -34.394 1.00 91.62 92 ARG A O 1
ATOM 788 N N . ALA A 1 93 ? 21.576 -9.589 -35.644 1.00 90.00 93 ALA A N 1
ATOM 789 C CA . ALA A 1 93 ? 21.313 -10.811 -34.898 1.00 90.00 93 ALA A CA 1
ATOM 790 C C . ALA A 1 93 ? 21.979 -10.818 -33.518 1.00 90.00 93 ALA A C 1
ATOM 792 O O . ALA A 1 93 ? 21.475 -11.502 -32.634 1.00 90.00 93 ALA A O 1
ATOM 793 N N . MET A 1 94 ? 23.066 -10.069 -33.322 1.00 89.88 94 MET A N 1
ATOM 794 C CA . MET A 1 94 ? 23.763 -9.896 -32.041 1.00 89.88 94 MET A CA 1
ATOM 795 C C . MET A 1 94 ? 23.392 -8.594 -31.320 1.00 89.88 94 MET A C 1
ATOM 797 O O . MET A 1 94 ? 23.838 -8.378 -30.198 1.00 89.88 94 MET A O 1
ATOM 801 N N . TYR A 1 95 ? 22.604 -7.724 -31.952 1.00 90.38 95 TYR A N 1
ATOM 802 C CA . TYR A 1 95 ? 22.193 -6.454 -31.377 1.00 90.38 95 TYR A CA 1
ATOM 803 C C . TYR A 1 95 ? 21.268 -6.718 -30.190 1.00 90.38 95 TYR A C 1
ATOM 805 O O . TYR A 1 95 ? 20.182 -7.276 -30.347 1.00 90.38 95 TYR A O 1
ATOM 813 N N . ASP A 1 96 ? 21.739 -6.328 -29.014 1.00 88.44 96 ASP A N 1
ATOM 814 C CA . ASP A 1 96 ? 21.082 -6.506 -27.725 1.00 88.44 96 ASP A CA 1
ATOM 815 C C . ASP A 1 96 ? 21.111 -5.145 -27.009 1.00 88.44 96 ASP A C 1
ATOM 817 O O . ASP A 1 96 ? 22.082 -4.831 -26.318 1.00 88.44 96 ASP A O 1
ATOM 821 N N . PRO A 1 97 ? 20.152 -4.251 -27.313 1.00 84.25 97 PRO A N 1
ATOM 822 C CA . PRO A 1 97 ? 20.188 -2.862 -26.853 1.00 84.25 97 PRO A CA 1
ATOM 823 C C . PRO A 1 97 ? 19.966 -2.720 -25.345 1.00 84.25 97 PRO A C 1
ATOM 825 O O . PRO A 1 97 ? 20.455 -1.767 -24.744 1.00 84.25 97 PRO A O 1
ATOM 828 N N . ASP A 1 98 ? 19.212 -3.639 -24.755 1.00 81.38 98 ASP A N 1
ATOM 829 C CA . ASP A 1 98 ? 18.865 -3.701 -23.341 1.00 81.38 98 ASP A CA 1
ATOM 830 C C . ASP A 1 98 ? 19.789 -4.648 -22.560 1.00 81.38 98 ASP A C 1
ATOM 832 O O . ASP A 1 98 ? 19.914 -4.511 -21.344 1.00 81.38 98 ASP A O 1
ATOM 836 N N . GLY A 1 99 ? 20.508 -5.551 -23.238 1.00 82.06 99 GLY A N 1
ATOM 837 C CA . GLY A 1 99 ? 21.426 -6.479 -22.574 1.00 82.06 99 GLY A CA 1
ATOM 838 C C . GLY A 1 99 ? 20.681 -7.553 -21.780 1.00 82.06 99 GLY A C 1
ATOM 839 O O . GLY A 1 99 ? 21.249 -8.157 -20.866 1.00 82.06 99 GLY A O 1
ATOM 840 N N . GLU A 1 100 ? 19.392 -7.735 -22.065 1.00 80.50 100 GLU A N 1
ATOM 841 C CA . GLU A 1 100 ? 18.497 -8.653 -21.359 1.00 80.50 100 GLU A CA 1
ATOM 842 C C . GLU A 1 100 ? 18.408 -10.012 -22.067 1.00 80.50 100 GLU A C 1
ATOM 844 O O . GLU A 1 100 ? 17.832 -10.971 -21.540 1.00 80.50 100 GLU A O 1
ATOM 849 N N . ARG A 1 101 ? 19.012 -10.141 -23.254 1.00 78.62 101 ARG A N 1
ATOM 850 C CA . ARG A 1 101 ? 18.956 -11.369 -24.039 1.00 78.62 101 ARG A CA 1
ATOM 851 C C . ARG A 1 101 ? 19.651 -12.521 -23.311 1.00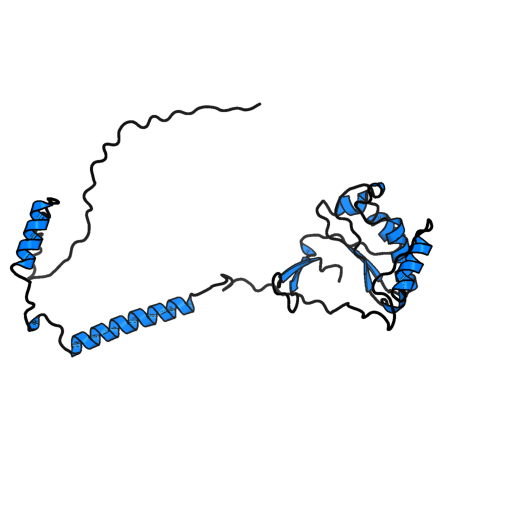 78.62 101 ARG A C 1
ATOM 853 O O . ARG A 1 101 ? 20.856 -12.521 -23.088 1.00 78.62 101 ARG A O 1
ATOM 860 N N . GLY A 1 102 ? 18.871 -13.547 -22.977 1.00 76.38 102 GLY A N 1
ATOM 861 C CA . GLY A 1 102 ? 19.347 -14.734 -22.260 1.00 76.38 102 GLY A CA 1
ATOM 862 C C . GLY A 1 102 ? 19.274 -14.629 -20.735 1.00 76.38 102 GLY A C 1
ATOM 863 O O . GLY A 1 102 ? 19.588 -15.610 -20.061 1.00 76.38 102 GLY A O 1
ATOM 864 N N . LYS A 1 103 ? 18.822 -13.496 -20.175 1.00 78.38 103 LYS A N 1
ATOM 865 C CA . LYS A 1 103 ? 18.497 -13.420 -18.748 1.00 78.38 103 LYS A CA 1
ATOM 866 C C . LYS A 1 103 ? 17.164 -14.127 -18.472 1.00 78.38 103 LYS A C 1
ATOM 868 O O . LYS A 1 103 ? 16.235 -14.018 -19.280 1.00 78.38 103 LYS A O 1
ATOM 873 N N . PRO A 1 104 ? 17.051 -14.859 -17.350 1.00 70.12 104 PRO A N 1
ATOM 874 C CA . PRO A 1 104 ? 15.783 -15.440 -16.939 1.00 70.12 104 PRO A CA 1
ATOM 875 C C . PRO A 1 104 ? 14.769 -14.317 -16.707 1.00 70.12 104 PRO A C 1
ATOM 877 O O . PRO A 1 104 ? 15.002 -13.411 -15.910 1.00 70.12 104 PRO A O 1
ATOM 880 N N . GLN A 1 105 ? 13.649 -14.378 -17.424 1.00 70.81 105 GLN A N 1
ATOM 881 C CA . GLN A 1 105 ? 12.531 -13.464 -17.221 1.00 70.81 105 GLN A CA 1
ATOM 882 C C . GLN A 1 105 ? 11.894 -13.812 -15.877 1.00 70.81 105 GLN A C 1
ATOM 884 O O . GLN A 1 105 ? 11.338 -14.900 -15.713 1.00 70.81 105 GLN A O 1
ATOM 889 N N . MET A 1 106 ? 12.031 -12.924 -14.892 1.00 69.00 106 MET A N 1
ATOM 890 C CA . MET A 1 106 ? 11.384 -13.128 -13.601 1.00 69.00 106 MET A CA 1
ATOM 891 C C . MET A 1 106 ? 9.865 -13.052 -13.788 1.00 69.00 106 MET A C 1
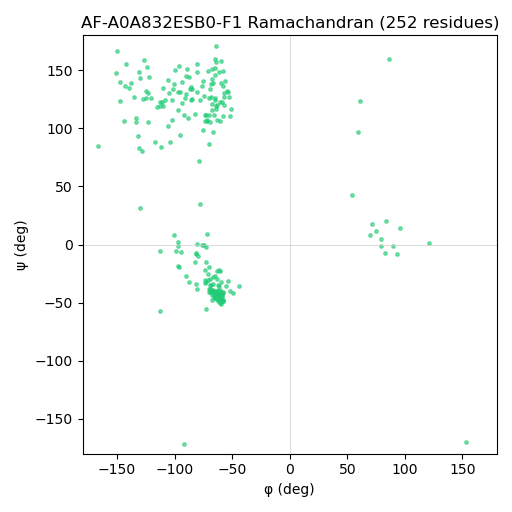ATOM 893 O O . MET A 1 106 ? 9.399 -12.192 -14.539 1.00 69.00 106 MET A O 1
ATOM 897 N N . PRO A 1 107 ? 9.080 -13.927 -13.136 1.00 77.19 107 PRO A N 1
ATOM 898 C CA . PRO A 1 107 ? 7.632 -13.809 -13.162 1.00 77.19 107 PRO A CA 1
ATOM 899 C C . PRO A 1 107 ? 7.250 -12.447 -12.583 1.00 77.19 107 PRO A C 1
ATOM 901 O O . PRO A 1 107 ? 7.634 -12.103 -11.467 1.00 77.19 1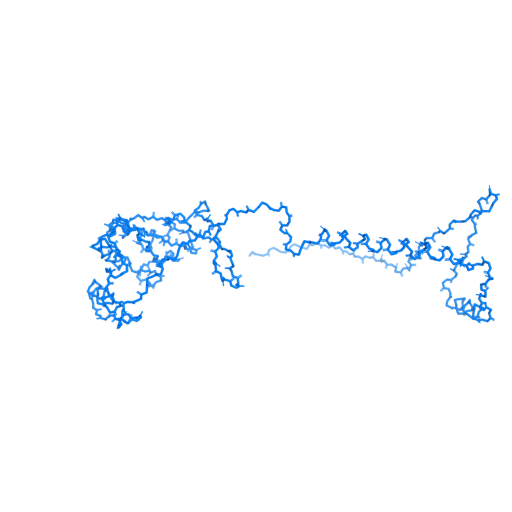07 PRO A O 1
ATOM 904 N N . VAL A 1 108 ? 6.534 -11.654 -13.374 1.00 87.19 108 VAL A N 1
ATOM 905 C CA . VAL A 1 108 ? 6.125 -10.311 -12.976 1.00 87.19 108 VAL A CA 1
ATOM 906 C C . VAL A 1 108 ? 4.704 -10.364 -12.449 1.00 87.19 108 VAL A C 1
ATOM 908 O O . VAL A 1 108 ? 3.810 -10.937 -13.077 1.00 87.19 108 VAL A O 1
ATOM 911 N N . VAL A 1 109 ? 4.494 -9.766 -11.283 1.00 91.56 109 VAL A N 1
ATOM 912 C CA . VAL A 1 109 ? 3.186 -9.728 -10.640 1.00 91.56 109 VAL A CA 1
ATOM 913 C C . VAL A 1 109 ? 2.426 -8.485 -11.091 1.00 91.56 109 VAL A C 1
ATOM 915 O O . VAL A 1 109 ? 3.002 -7.415 -11.286 1.00 91.56 109 VAL A O 1
ATOM 918 N N . ARG A 1 110 ? 1.104 -8.614 -11.232 1.00 90.94 110 ARG A N 1
ATOM 919 C CA . ARG A 1 110 ? 0.181 -7.496 -11.454 1.00 90.94 110 ARG A CA 1
ATOM 920 C C . ARG A 1 110 ? -0.872 -7.492 -10.359 1.00 90.94 110 ARG A C 1
ATOM 922 O O . ARG A 1 110 ? -1.506 -8.513 -10.103 1.00 90.94 110 ARG A O 1
ATOM 929 N N . LEU A 1 111 ? -1.089 -6.335 -9.741 1.00 90.25 111 LEU A N 1
ATOM 930 C CA . LEU A 1 111 ? -2.178 -6.148 -8.786 1.00 90.25 111 LEU A CA 1
ATOM 931 C C . LEU A 1 111 ? -3.456 -5.729 -9.511 1.00 90.25 111 LEU A C 1
ATOM 933 O O . LEU A 1 111 ? -3.424 -4.948 -10.463 1.00 90.25 111 LEU A O 1
ATOM 937 N N . LYS A 1 112 ? -4.601 -6.204 -9.014 1.00 91.38 112 LYS A N 1
ATOM 938 C CA . LYS A 1 112 ? -5.892 -5.604 -9.364 1.00 91.38 112 LYS A CA 1
ATOM 939 C C . LYS A 1 112 ? -5.953 -4.162 -8.851 1.00 91.38 112 LYS A C 1
ATOM 941 O O . LYS A 1 112 ? -5.280 -3.807 -7.884 1.00 91.38 112 LYS A O 1
ATOM 946 N N . SER A 1 113 ? -6.801 -3.339 -9.461 1.00 91.19 113 SER A N 1
ATOM 947 C CA . SER A 1 113 ? -7.097 -2.016 -8.911 1.00 91.19 113 SER A CA 1
ATOM 948 C C . SER A 1 113 ? -7.890 -2.156 -7.608 1.00 91.19 113 SER A C 1
ATOM 950 O O . SER A 1 113 ? -8.927 -2.816 -7.585 1.00 91.19 113 SER A O 1
ATOM 952 N N . TYR A 1 114 ? -7.410 -1.516 -6.541 1.00 92.56 114 TYR A N 1
ATOM 953 C CA . TYR A 1 114 ? -8.116 -1.372 -5.259 1.00 92.56 114 TYR A CA 1
ATOM 954 C C . TYR A 1 114 ? -8.775 0.008 -5.112 1.00 92.56 114 TYR A C 1
ATOM 956 O O . TYR A 1 114 ? -9.235 0.374 -4.034 1.00 92.56 114 TYR A O 1
ATOM 964 N N . ARG A 1 115 ? -8.785 0.810 -6.183 1.00 93.25 115 ARG A N 1
ATOM 965 C CA . ARG A 1 115 ? -9.376 2.146 -6.167 1.00 93.25 115 ARG A CA 1
ATOM 966 C C . ARG A 1 115 ? -10.899 2.040 -6.072 1.00 93.25 115 ARG A C 1
ATOM 968 O O . ARG A 1 115 ? -11.527 1.399 -6.909 1.00 93.25 115 ARG A O 1
ATOM 975 N N . VAL A 1 116 ? -11.467 2.721 -5.082 1.00 93.94 116 VAL A N 1
ATOM 976 C CA . VAL A 1 116 ? -12.909 2.936 -4.934 1.00 93.94 116 VAL A CA 1
ATOM 977 C C . VAL A 1 116 ? -13.181 4.402 -5.246 1.00 93.94 116 VAL A C 1
ATOM 979 O O . VAL A 1 116 ? -12.558 5.284 -4.651 1.00 93.94 116 VAL A O 1
ATOM 982 N N . GLU A 1 117 ? -14.068 4.674 -6.203 1.00 93.19 117 GLU A N 1
ATOM 983 C CA . GLU A 1 117 ? -14.431 6.056 -6.527 1.00 93.19 117 GLU A CA 1
ATOM 984 C C . GLU A 1 117 ? -15.204 6.694 -5.365 1.00 93.19 117 GLU A C 1
ATOM 986 O O . GLU A 1 117 ? -16.015 6.010 -4.735 1.00 93.19 117 GLU A O 1
ATOM 991 N N . PRO A 1 118 ? -14.984 7.986 -5.064 1.00 90.06 118 PRO A N 1
ATOM 992 C CA . PRO A 1 118 ? -15.751 8.686 -4.039 1.00 90.06 118 PRO A CA 1
ATOM 993 C C . PRO A 1 118 ? -17.261 8.657 -4.332 1.00 90.06 118 PRO A C 1
ATOM 995 O O . PRO A 1 118 ? -17.652 8.670 -5.505 1.00 90.06 118 PRO A O 1
ATOM 998 N N . PRO A 1 119 ? -18.126 8.661 -3.301 1.00 90.38 119 PRO A N 1
ATOM 999 C CA . PRO A 1 119 ? -19.561 8.739 -3.523 1.00 90.38 119 PRO A CA 1
ATOM 1000 C C . PRO A 1 119 ? -19.944 10.092 -4.151 1.00 90.38 119 PRO A C 1
ATOM 1002 O O . PRO A 1 119 ? -19.265 11.099 -3.913 1.00 90.38 119 PRO A O 1
ATOM 1005 N N . PRO A 1 120 ? -21.039 10.162 -4.932 1.00 88.56 120 PRO A N 1
ATOM 1006 C CA . PRO A 1 120 ? -21.511 11.421 -5.500 1.00 88.56 120 PRO A CA 1
ATOM 1007 C C . PRO A 1 120 ? -21.683 12.506 -4.426 1.00 88.56 120 PRO A C 1
ATOM 1009 O O . PRO A 1 120 ? -22.351 12.298 -3.418 1.00 88.56 120 PRO A O 1
ATOM 1012 N N . GLY A 1 121 ? -21.063 13.670 -4.636 1.00 84.75 121 GLY A N 1
ATOM 1013 C CA . GLY A 1 121 ? -21.129 14.810 -3.711 1.00 84.75 121 GLY A CA 1
ATOM 1014 C C . GLY A 1 121 ? -20.160 14.761 -2.521 1.00 84.75 121 GLY A C 1
ATOM 1015 O O . GLY A 1 121 ? -20.029 15.767 -1.815 1.00 84.75 121 GLY A O 1
ATOM 1016 N N . ALA A 1 122 ? -19.440 13.655 -2.314 1.00 84.25 122 ALA A N 1
ATOM 1017 C CA . ALA A 1 122 ? -18.431 13.559 -1.266 1.00 84.25 122 ALA A CA 1
ATOM 1018 C C . ALA A 1 122 ? -17.226 14.467 -1.535 1.00 84.25 122 ALA A C 1
ATOM 1020 O O . ALA A 1 122 ? -16.873 14.769 -2.679 1.00 84.25 122 ALA A O 1
ATOM 1021 N N . LYS A 1 123 ? -16.574 14.913 -0.458 1.00 89.69 123 LYS A N 1
ATOM 1022 C CA . LYS A 1 123 ? -15.335 15.685 -0.565 1.00 89.69 123 LYS A CA 1
ATOM 1023 C C . LYS A 1 123 ? -14.164 14.732 -0.787 1.00 89.69 123 LYS A C 1
ATOM 1025 O O . LYS A 1 123 ? -14.141 13.627 -0.265 1.00 89.69 123 LYS A O 1
ATOM 1030 N N . VAL A 1 124 ? -13.156 15.193 -1.522 1.00 89.81 124 VAL A N 1
ATOM 1031 C CA . VAL A 1 124 ? -11.902 14.440 -1.718 1.00 89.81 124 VAL A CA 1
ATOM 1032 C C . VAL A 1 124 ? -11.040 14.451 -0.446 1.00 89.81 124 VAL A C 1
ATOM 1034 O O . VAL A 1 124 ? -10.196 13.582 -0.256 1.00 89.81 124 VAL A O 1
ATOM 1037 N N . LEU A 1 125 ? -11.255 15.432 0.438 1.00 93.62 125 LEU A N 1
ATOM 1038 C CA . LEU A 1 125 ? -10.493 15.627 1.667 1.00 93.62 125 LEU A CA 1
ATOM 1039 C C . LEU A 1 125 ? -11.430 15.927 2.840 1.00 93.62 125 LEU A C 1
ATOM 1041 O O . LEU A 1 125 ? -12.222 16.869 2.783 1.00 93.62 125 LEU A O 1
ATOM 1045 N N . GLY A 1 126 ? -11.287 15.155 3.915 1.00 94.44 126 GLY A N 1
ATOM 1046 C CA . GLY A 1 126 ? -11.934 15.394 5.199 1.00 94.44 126 GLY A CA 1
ATOM 1047 C C . GLY A 1 126 ? -10.941 15.941 6.218 1.00 94.44 126 GLY A C 1
ATOM 1048 O O . GLY A 1 126 ? -9.857 15.388 6.395 1.00 94.44 126 GLY A O 1
ATOM 1049 N N . ILE A 1 127 ? -11.306 17.030 6.895 1.00 95.94 127 ILE A N 1
ATOM 1050 C CA . ILE A 1 127 ? -10.493 17.648 7.948 1.00 95.94 127 ILE A CA 1
ATOM 1051 C C . ILE A 1 127 ? -11.348 17.745 9.205 1.00 95.94 127 ILE A C 1
ATOM 1053 O O . ILE A 1 127 ? -12.426 18.332 9.178 1.00 95.94 127 ILE A O 1
ATOM 1057 N N . ALA A 1 128 ? -10.839 17.218 10.313 1.00 96.56 128 ALA A N 1
ATOM 1058 C CA . ALA A 1 128 ? -11.441 17.366 11.629 1.00 96.56 128 ALA A CA 1
ATOM 1059 C C . ALA A 1 128 ? -10.443 18.019 12.590 1.00 96.56 128 ALA A C 1
ATOM 1061 O O . ALA A 1 128 ? -9.238 17.781 12.502 1.00 96.56 128 ALA A O 1
ATOM 1062 N N . ARG A 1 129 ? -10.948 18.856 13.498 1.00 96.62 129 ARG A N 1
ATOM 1063 C CA . ARG A 1 129 ? -10.162 19.540 14.532 1.00 96.62 129 ARG A CA 1
ATOM 1064 C C . ARG A 1 129 ? -10.823 19.333 15.888 1.00 96.62 129 ARG A C 1
ATOM 1066 O O . ARG A 1 129 ? -12.047 19.327 15.977 1.00 96.62 129 ARG A O 1
ATOM 1073 N N . GLY A 1 130 ? -10.017 19.180 16.930 1.00 95.31 130 GLY A N 1
ATOM 1074 C CA . GLY A 1 130 ? -10.486 18.937 18.288 1.00 95.31 130 GLY A CA 1
ATOM 1075 C C . GLY A 1 130 ? -9.456 18.181 19.120 1.00 95.31 130 GLY A C 1
ATOM 1076 O O . GLY A 1 130 ? -8.320 17.988 18.697 1.00 95.31 130 GLY A O 1
ATOM 1077 N N . ASN A 1 131 ? -9.883 17.736 20.302 1.00 95.12 131 ASN A N 1
ATOM 1078 C CA . ASN A 1 131 ? -9.013 17.065 21.276 1.00 95.12 131 ASN A CA 1
ATOM 1079 C C . ASN A 1 131 ? -9.362 15.581 21.470 1.00 95.12 131 ASN A C 1
ATOM 1081 O O . ASN A 1 131 ? -8.652 14.867 22.168 1.00 95.12 131 ASN A O 1
ATOM 1085 N N . ASN A 1 132 ? -10.450 15.102 20.854 1.00 96.19 132 ASN A N 1
ATOM 1086 C CA . ASN A 1 132 ? -10.841 13.695 20.886 1.00 96.19 132 ASN A CA 1
ATOM 1087 C C . ASN A 1 132 ? -10.471 13.026 19.559 1.00 96.19 132 ASN A C 1
ATOM 1089 O O . ASN A 1 132 ? -11.114 13.252 18.533 1.00 96.19 132 ASN A O 1
ATOM 1093 N N . LEU A 1 133 ? -9.430 12.197 19.599 1.00 95.06 133 LEU A N 1
ATOM 1094 C CA . LEU A 1 133 ? -8.860 11.534 18.431 1.00 95.06 133 LEU A CA 1
ATOM 1095 C C . LEU A 1 133 ? -9.871 10.646 17.692 1.00 95.06 133 LEU A C 1
ATOM 1097 O O . LEU A 1 133 ? -9.944 10.695 16.465 1.00 95.06 133 LEU A O 1
ATOM 1101 N N . GLU A 1 134 ? -10.672 9.861 18.415 1.00 95.06 134 GLU A N 1
ATOM 1102 C CA . GLU A 1 134 ? -11.624 8.932 17.798 1.00 95.06 134 GLU A CA 1
ATOM 1103 C C . GLU A 1 134 ? -12.783 9.685 17.130 1.00 95.06 134 GLU A C 1
ATOM 1105 O O . GLU A 1 134 ? -13.177 9.354 16.010 1.00 95.06 134 GLU A O 1
ATOM 1110 N N . ALA A 1 135 ? -13.289 10.739 17.778 1.00 96.62 135 ALA A N 1
ATOM 1111 C CA . ALA A 1 135 ? -14.312 11.602 17.193 1.00 96.62 135 ALA A CA 1
ATOM 1112 C C . ALA A 1 135 ? -13.786 12.327 15.945 1.00 96.62 135 ALA A C 1
ATOM 1114 O O . ALA A 1 135 ? -14.468 12.370 14.922 1.00 96.62 135 ALA A O 1
ATOM 1115 N N . MET A 1 136 ? -12.553 12.845 15.996 1.00 98.06 136 MET A N 1
ATOM 1116 C CA . MET A 1 136 ? -11.917 13.483 14.842 1.00 98.06 136 MET A CA 1
ATOM 1117 C C . MET A 1 136 ? -11.744 12.518 13.671 1.00 98.06 136 MET A C 1
ATOM 1119 O O . MET A 1 136 ? -12.069 12.879 12.542 1.00 98.06 136 MET A O 1
ATOM 1123 N N . LEU A 1 137 ? -11.285 11.291 13.927 1.00 97.62 137 LEU A N 1
ATOM 1124 C CA . LEU A 1 137 ? -11.144 10.268 12.893 1.00 97.62 137 LEU A CA 1
ATOM 1125 C C . LEU A 1 137 ? -12.487 9.981 12.205 1.00 97.62 137 LEU A C 1
ATOM 1127 O O . LEU A 1 137 ? -12.561 10.004 10.977 1.00 97.62 137 LEU A O 1
ATOM 1131 N N . LYS A 1 138 ? -13.553 9.762 12.987 1.00 97.00 138 LYS A N 1
ATOM 1132 C CA . LYS A 1 138 ? -14.901 9.502 12.456 1.00 97.00 138 LYS A CA 1
ATOM 1133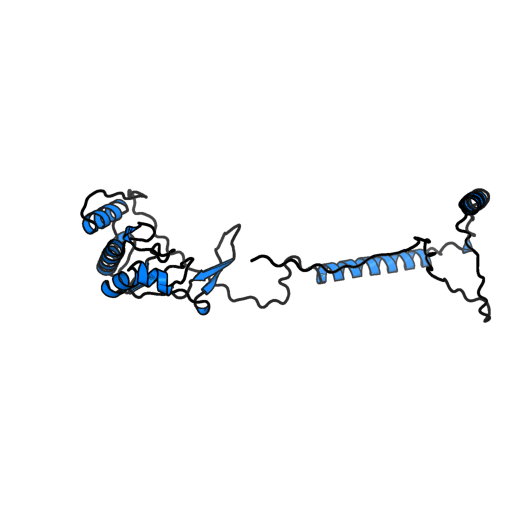 C C . LYS A 1 138 ? -15.430 10.681 11.638 1.00 97.00 138 LYS A C 1
ATOM 1135 O O . LYS A 1 138 ? -15.955 10.465 10.553 1.00 97.00 138 LYS A O 1
ATOM 1140 N N . MET A 1 139 ? -15.247 11.918 12.105 1.00 96.50 139 MET A N 1
ATOM 1141 C CA . MET A 1 139 ? -15.657 13.115 11.359 1.00 96.50 139 MET A CA 1
ATOM 1142 C C . MET A 1 139 ? -14.876 13.284 10.049 1.00 96.50 139 MET A C 1
ATOM 1144 O O . MET A 1 139 ? -15.472 13.576 9.014 1.00 96.50 139 MET A O 1
ATOM 1148 N N . ALA A 1 140 ? -13.556 13.074 10.073 1.00 96.88 140 ALA A N 1
ATOM 1149 C CA . ALA A 1 140 ? -12.715 13.195 8.885 1.00 96.88 140 ALA A CA 1
ATOM 1150 C C . ALA A 1 140 ? -13.067 12.136 7.827 1.00 96.88 140 ALA A C 1
ATOM 1152 O O . ALA A 1 140 ? -13.190 12.468 6.651 1.00 96.88 140 ALA A O 1
ATOM 1153 N N . ILE A 1 141 ? -13.292 10.883 8.240 1.00 96.38 141 ILE A N 1
ATOM 1154 C CA . ILE A 1 141 ? -13.727 9.815 7.329 1.00 96.38 141 ILE A CA 1
ATOM 1155 C C . ILE A 1 141 ? -15.171 10.044 6.855 1.00 96.38 141 ILE A C 1
ATOM 1157 O O . ILE A 1 141 ? -15.476 9.848 5.681 1.00 96.38 141 ILE A O 1
ATOM 1161 N N . GLY A 1 142 ? -16.060 10.520 7.729 1.00 95.19 142 GLY A N 1
ATOM 1162 C CA . GLY A 1 142 ? -17.434 10.867 7.362 1.00 95.19 142 GLY A CA 1
ATOM 1163 C C . GLY A 1 142 ? -17.495 11.915 6.247 1.00 95.19 142 GLY A C 1
ATOM 1164 O O . GLY A 1 142 ? -18.263 11.764 5.302 1.00 95.19 142 GLY A O 1
ATOM 1165 N N . ALA A 1 143 ? -16.622 12.927 6.289 1.00 94.31 143 ALA A N 1
ATOM 1166 C CA . ALA A 1 143 ? -16.551 13.975 5.268 1.00 94.31 143 ALA A CA 1
ATOM 1167 C C . ALA A 1 143 ? -16.169 13.471 3.859 1.00 94.31 143 ALA A C 1
ATOM 1169 O O . ALA A 1 143 ? -16.500 14.133 2.872 1.00 94.31 143 ALA A O 1
ATOM 1170 N N . ILE A 1 144 ? -15.501 12.314 3.756 1.00 95.12 144 ILE A N 1
ATOM 1171 C CA . ILE A 1 144 ? -15.158 11.678 2.472 1.00 95.12 144 ILE A CA 1
ATOM 1172 C C . ILE A 1 144 ? -16.148 10.577 2.058 1.00 95.12 144 ILE A C 1
ATOM 1174 O O . ILE A 1 144 ? -15.977 9.976 1.006 1.00 95.12 144 ILE A O 1
ATOM 1178 N N . GLY A 1 145 ? -17.212 10.340 2.833 1.00 94.50 145 GLY A N 1
ATOM 1179 C CA . GLY A 1 145 ? -18.266 9.375 2.494 1.00 94.50 145 GLY A CA 1
ATOM 1180 C C . GLY A 1 145 ? -18.475 8.245 3.502 1.00 94.50 145 GLY A C 1
ATOM 1181 O O . GLY A 1 145 ? -19.340 7.407 3.276 1.00 94.50 145 GLY A O 1
ATOM 1182 N N . GLY A 1 146 ? -17.734 8.224 4.614 1.00 95.44 146 GLY A N 1
ATOM 1183 C CA . GLY A 1 146 ? -17.834 7.158 5.618 1.00 95.44 146 GLY A CA 1
ATOM 1184 C C . GLY A 1 146 ? -16.948 5.955 5.295 1.00 95.44 146 GLY A C 1
ATOM 1185 O O . GLY A 1 146 ? -16.502 5.778 4.163 1.00 95.44 146 GLY A O 1
ATOM 1186 N N . ILE A 1 147 ? -16.643 5.137 6.305 1.00 96.62 147 ILE A N 1
ATOM 1187 C CA . ILE A 1 147 ? -15.695 4.024 6.143 1.00 96.62 147 ILE A CA 1
ATOM 1188 C C . ILE A 1 147 ? -16.314 2.885 5.317 1.00 96.62 147 ILE A C 1
ATOM 1190 O O . ILE A 1 147 ? -15.627 2.228 4.539 1.00 96.62 147 ILE A O 1
ATOM 1194 N N . GLU A 1 148 ? -17.628 2.713 5.438 1.00 96.19 148 GLU A N 1
ATOM 1195 C CA . GLU A 1 148 ? -18.448 1.673 4.816 1.00 96.19 148 GLU A CA 1
ATOM 1196 C C . GLU A 1 148 ? -18.592 1.865 3.300 1.00 96.19 148 GLU A C 1
ATOM 1198 O O . GLU A 1 148 ? -18.895 0.920 2.576 1.00 96.19 148 GLU A O 1
ATOM 1203 N N . HIS A 1 149 ? -18.337 3.074 2.789 1.00 95.38 149 HIS A N 1
ATOM 1204 C CA . HIS A 1 149 ? -18.254 3.309 1.345 1.00 95.38 149 HIS A CA 1
ATOM 1205 C C . HIS A 1 149 ? -17.020 2.634 0.731 1.00 95.38 149 HIS A C 1
ATOM 1207 O O . HIS A 1 149 ? -17.055 2.150 -0.400 1.00 95.38 149 HIS A O 1
ATOM 1213 N N . TYR A 1 150 ? -15.922 2.597 1.487 1.00 95.88 150 TYR A N 1
ATOM 1214 C CA . TYR A 1 150 ? -14.628 2.098 1.021 1.00 95.88 150 TYR A CA 1
ATOM 1215 C C . TYR A 1 150 ? -14.372 0.637 1.385 1.00 95.88 150 TYR A C 1
ATOM 1217 O O . TYR A 1 150 ? -13.498 0.017 0.782 1.00 95.88 150 TYR A O 1
ATOM 1225 N N . ILE A 1 151 ? -15.095 0.103 2.370 1.00 97.69 151 ILE A N 1
ATOM 1226 C CA . ILE A 1 151 ? -14.880 -1.236 2.919 1.00 97.69 151 ILE A CA 1
ATOM 1227 C C . ILE A 1 151 ? -16.188 -2.003 2.892 1.00 97.69 151 ILE A C 1
ATOM 1229 O O . ILE A 1 151 ? -17.191 -1.565 3.453 1.00 97.69 151 ILE A O 1
ATOM 1233 N N . ARG A 1 152 ? -16.156 -3.178 2.267 1.00 96.75 152 ARG A N 1
ATOM 1234 C CA . ARG A 1 152 ? -17.277 -4.111 2.220 1.00 96.75 152 ARG A CA 1
ATOM 1235 C C . ARG A 1 152 ? -17.094 -5.217 3.259 1.00 96.75 152 ARG A C 1
ATOM 1237 O O . ARG A 1 152 ? -15.960 -5.618 3.542 1.00 96.75 152 ARG A O 1
ATOM 1244 N N . PRO A 1 153 ? -18.194 -5.771 3.800 1.00 98.19 153 PRO A N 1
ATOM 1245 C CA . PRO A 1 153 ? -18.114 -6.950 4.646 1.00 98.19 153 PRO A CA 1
ATOM 1246 C C . PRO A 1 153 ? -17.361 -8.086 3.946 1.00 98.19 153 PRO A C 1
ATOM 1248 O O . PRO A 1 153 ? -17.648 -8.413 2.795 1.00 98.19 153 PRO A O 1
ATOM 1251 N N . GLY A 1 154 ? -16.397 -8.684 4.641 1.00 98.00 154 GLY A N 1
ATOM 1252 C CA . GLY A 1 154 ? -15.534 -9.731 4.093 1.00 98.00 154 GLY A CA 1
ATOM 1253 C C . GLY A 1 154 ? -14.217 -9.236 3.486 1.00 98.00 154 GLY A C 1
ATOM 1254 O O . GLY A 1 154 ? -13.356 -10.065 3.189 1.00 98.00 154 GLY A O 1
ATOM 1255 N N . ASP A 1 155 ? -14.013 -7.923 3.341 1.00 98.12 155 ASP A N 1
ATOM 1256 C CA . ASP A 1 155 ? -12.770 -7.391 2.779 1.00 98.12 155 ASP A CA 1
ATOM 1257 C C . ASP A 1 155 ? -11.557 -7.682 3.672 1.00 98.12 155 ASP A C 1
ATOM 1259 O O . ASP A 1 155 ? -11.617 -7.662 4.905 1.00 98.12 155 ASP A O 1
ATOM 1263 N N . VAL A 1 156 ? -10.417 -7.898 3.021 1.00 98.19 156 VAL A N 1
ATOM 1264 C CA . VAL A 1 156 ? -9.103 -7.885 3.660 1.00 98.19 156 VAL A CA 1
ATOM 1265 C C . VAL A 1 156 ? -8.497 -6.505 3.444 1.00 98.19 156 VAL A C 1
ATOM 1267 O O . VAL A 1 156 ? -8.227 -6.110 2.310 1.00 98.19 156 VAL A O 1
ATOM 1270 N N . VAL A 1 157 ? -8.283 -5.765 4.530 1.00 98.38 157 VAL A N 1
ATOM 1271 C CA . VAL A 1 157 ? -7.886 -4.354 4.482 1.00 98.38 157 VAL A CA 1
ATOM 1272 C C . VAL A 1 157 ? -6.445 -4.196 4.943 1.00 98.38 157 VAL A C 1
ATOM 1274 O O . VAL A 1 157 ? -6.118 -4.496 6.089 1.00 98.38 157 VAL A O 1
ATOM 1277 N N . LEU A 1 158 ? -5.581 -3.688 4.066 1.00 98.38 158 LEU A N 1
ATOM 1278 C CA . LEU A 1 158 ? -4.201 -3.337 4.395 1.00 98.38 158 LEU A CA 1
ATOM 1279 C C . LEU A 1 158 ? -4.099 -1.855 4.774 1.00 98.38 158 LEU A C 1
ATOM 1281 O O . LEU A 1 158 ? -4.403 -0.977 3.971 1.00 98.38 158 LEU A O 1
ATOM 1285 N N . ILE A 1 159 ? -3.612 -1.574 5.979 1.00 98.50 159 ILE A N 1
ATOM 1286 C CA . ILE A 1 159 ? -3.313 -0.224 6.457 1.00 98.50 159 ILE A CA 1
ATOM 1287 C C . ILE A 1 159 ? -1.802 -0.008 6.385 1.00 98.50 159 ILE A C 1
ATOM 1289 O O . ILE A 1 159 ? -1.031 -0.752 6.997 1.00 98.50 159 ILE A O 1
ATOM 1293 N N . LYS A 1 160 ? -1.391 1.050 5.678 1.00 97.69 160 LYS A N 1
ATOM 1294 C CA . LYS A 1 160 ? 0.007 1.474 5.569 1.00 97.69 160 LYS A CA 1
ATOM 1295 C C . LYS A 1 160 ? 0.285 2.711 6.434 1.00 97.69 160 LYS A C 1
ATOM 1297 O O . LYS A 1 160 ? 0.156 3.831 5.931 1.00 97.69 160 LYS A O 1
ATOM 1302 N N . PRO A 1 161 ? 0.648 2.560 7.723 1.00 96.94 161 PRO A N 1
ATOM 1303 C CA . PRO A 1 161 ? 1.103 3.693 8.523 1.00 96.94 161 PRO A CA 1
ATOM 1304 C C . PRO A 1 161 ? 2.411 4.276 7.961 1.00 96.94 161 PRO A C 1
ATOM 1306 O O . PRO A 1 161 ? 3.018 3.726 7.042 1.00 96.94 161 PRO A O 1
ATOM 1309 N N . ASN A 1 162 ? 2.832 5.421 8.489 1.00 95.88 162 ASN A N 1
ATOM 1310 C CA . ASN A 1 162 ? 4.192 5.920 8.315 1.00 95.88 162 ASN A CA 1
ATOM 1311 C C . ASN A 1 162 ? 5.043 5.407 9.481 1.00 95.88 162 ASN A C 1
ATOM 1313 O O . ASN A 1 162 ? 4.815 5.839 10.609 1.00 95.88 162 ASN A O 1
ATOM 1317 N N . VAL A 1 163 ? 5.982 4.498 9.210 1.00 95.25 163 VAL A N 1
ATOM 1318 C CA . VAL A 1 163 ? 6.862 3.840 10.197 1.00 95.25 163 VAL A CA 1
ATOM 1319 C C . VAL A 1 163 ? 8.326 3.927 9.740 1.00 95.25 163 VAL A C 1
ATOM 1321 O O . VAL A 1 163 ? 9.125 3.034 9.993 1.00 95.25 163 VAL A O 1
ATOM 1324 N N . ALA A 1 164 ? 8.691 4.999 9.030 1.00 91.19 164 ALA A N 1
ATOM 1325 C CA . ALA A 1 164 ? 9.974 5.102 8.330 1.00 91.19 164 ALA A CA 1
ATOM 1326 C C . ALA A 1 164 ? 11.220 5.116 9.239 1.00 91.19 164 ALA A C 1
ATOM 1328 O O . ALA A 1 164 ? 12.290 4.700 8.791 1.00 91.19 164 ALA A O 1
ATOM 1329 N N . PHE A 1 165 ? 11.084 5.588 10.484 1.00 91.19 165 PHE A N 1
ATOM 1330 C CA . PHE A 1 165 ? 12.194 5.827 11.412 1.00 91.19 165 PHE A CA 1
ATOM 1331 C C . PHE A 1 165 ? 11.926 5.221 12.789 1.00 91.19 165 PHE A C 1
ATOM 1333 O O . PHE A 1 165 ? 10.796 5.215 13.276 1.00 91.19 165 PHE A O 1
ATOM 1340 N N . ASP A 1 166 ? 12.983 4.791 13.471 1.00 89.00 166 ASP A N 1
ATOM 1341 C CA . ASP A 1 166 ? 12.964 4.154 14.790 1.00 89.00 166 ASP A CA 1
ATOM 1342 C C . ASP A 1 166 ? 12.777 5.139 15.965 1.00 89.00 166 ASP A C 1
ATOM 1344 O O . ASP A 1 166 ? 13.302 4.981 17.069 1.00 89.00 166 ASP A O 1
ATOM 1348 N N . ARG A 1 167 ? 11.991 6.190 15.729 1.00 86.94 167 ARG A N 1
ATOM 1349 C CA . ARG A 1 167 ? 11.811 7.318 16.641 1.00 86.94 167 ARG A CA 1
ATOM 1350 C C . ARG A 1 167 ? 10.572 7.164 17.518 1.00 86.94 167 ARG A C 1
ATOM 1352 O O . ARG A 1 167 ? 9.587 6.529 17.149 1.00 86.94 167 ARG A O 1
ATOM 1359 N N . SER A 1 168 ? 10.614 7.802 18.689 1.00 87.00 168 SER A N 1
ATOM 1360 C CA . SER A 1 168 ? 9.461 7.866 19.593 1.00 87.00 168 SER A CA 1
ATOM 1361 C C . SER A 1 168 ? 8.266 8.539 18.903 1.00 87.00 168 SER A C 1
ATOM 1363 O O . SER A 1 168 ? 8.452 9.580 18.263 1.00 87.00 168 SER A O 1
ATOM 1365 N N . PRO A 1 169 ? 7.030 8.034 19.089 1.00 85.88 169 PRO A N 1
ATOM 1366 C CA . PRO A 1 169 ? 5.837 8.631 18.491 1.00 85.88 169 PRO A CA 1
ATOM 1367 C C . PRO A 1 169 ? 5.587 10.076 18.935 1.00 85.88 169 PRO A C 1
ATOM 1369 O O . PRO A 1 169 ? 4.987 10.848 18.191 1.00 85.88 169 PRO A O 1
ATOM 1372 N N . LYS A 1 170 ? 6.120 10.484 20.096 1.00 88.12 170 LYS A N 1
ATOM 1373 C CA . LYS A 1 170 ? 6.028 11.863 20.600 1.00 88.12 170 LYS A CA 1
ATOM 1374 C C . LYS A 1 170 ? 6.696 12.897 19.686 1.00 88.12 170 LYS A C 1
ATOM 1376 O O . LYS A 1 170 ? 6.355 14.069 19.766 1.00 88.12 170 LYS A O 1
ATOM 1381 N N . LEU A 1 171 ? 7.631 12.479 18.826 1.00 88.62 171 LEU A N 1
ATOM 1382 C CA . LEU A 1 171 ? 8.319 13.368 17.884 1.00 88.62 171 LEU A CA 1
ATOM 1383 C C . LEU A 1 171 ? 7.504 13.656 16.613 1.00 88.62 171 LEU A C 1
ATOM 1385 O O . LEU A 1 171 ? 7.932 14.466 15.798 1.00 88.62 171 LEU A O 1
ATOM 1389 N N . GLY A 1 172 ? 6.369 12.978 16.398 1.00 86.75 172 GLY A N 1
ATOM 1390 C CA . GLY A 1 172 ? 5.526 13.185 15.213 1.00 86.75 172 GLY A CA 1
ATOM 1391 C C . GLY A 1 172 ? 6.126 12.688 13.889 1.00 86.75 172 GLY A C 1
ATOM 1392 O O . GLY A 1 172 ? 5.554 12.931 12.833 1.00 86.75 172 GLY A O 1
ATOM 1393 N N . ALA A 1 173 ? 7.254 11.969 13.927 1.00 87.94 173 ALA A N 1
ATOM 1394 C CA . ALA A 1 173 ? 7.907 11.390 12.746 1.00 87.94 173 ALA A CA 1
ATOM 1395 C C . ALA A 1 173 ? 7.264 10.070 12.256 1.00 87.94 173 ALA A C 1
ATOM 1397 O O . ALA A 1 173 ? 7.598 9.582 11.179 1.00 87.94 173 ALA A O 1
ATOM 1398 N N . THR A 1 174 ? 6.351 9.496 13.043 1.00 93.56 174 THR A N 1
ATOM 1399 C CA . THR A 1 174 ? 5.600 8.259 12.770 1.00 93.56 174 THR A CA 1
ATOM 1400 C C . THR A 1 174 ? 4.104 8.527 12.923 1.00 93.56 174 THR A C 1
ATOM 1402 O O . THR A 1 174 ? 3.703 9.468 13.612 1.00 93.56 174 THR A O 1
ATOM 1405 N N . THR A 1 175 ? 3.257 7.691 12.323 1.00 95.06 175 THR A N 1
ATOM 1406 C CA . THR A 1 175 ? 1.815 7.707 12.616 1.00 95.06 175 THR A CA 1
ATOM 1407 C C . THR A 1 175 ? 1.579 7.518 14.120 1.00 95.06 175 THR A C 1
ATOM 1409 O O . THR A 1 175 ? 2.259 6.717 14.760 1.00 95.06 175 THR A O 1
ATOM 1412 N N . ASN A 1 176 ? 0.606 8.240 14.688 1.00 95.44 176 ASN A N 1
ATOM 1413 C CA . ASN A 1 176 ? 0.225 8.075 16.091 1.00 95.44 176 ASN A CA 1
ATOM 1414 C C . ASN A 1 176 ? -0.361 6.654 16.323 1.00 95.44 176 ASN A C 1
ATOM 1416 O O . ASN A 1 176 ? -1.334 6.292 15.654 1.00 95.44 176 ASN A O 1
ATOM 1420 N N . PRO A 1 177 ? 0.178 5.848 17.262 1.00 96.69 177 PRO A N 1
ATOM 1421 C CA . PRO A 1 177 ? -0.317 4.493 17.536 1.00 96.69 177 PRO A CA 1
ATOM 1422 C C . PRO A 1 177 ? -1.786 4.419 17.988 1.00 96.69 177 PRO A C 1
ATOM 1424 O O . PRO A 1 177 ? -2.490 3.459 17.659 1.00 96.69 177 PRO A O 1
ATOM 1427 N N . GLU A 1 178 ? -2.283 5.432 18.699 1.00 96.31 178 GLU A N 1
ATOM 1428 C CA . GLU A 1 178 ? -3.692 5.516 19.108 1.00 96.31 178 GLU A CA 1
ATOM 1429 C C . GLU A 1 178 ? -4.606 5.735 17.899 1.00 96.31 178 GLU A C 1
ATOM 1431 O O . GLU A 1 178 ? -5.661 5.106 17.796 1.00 96.31 178 GLU A O 1
ATOM 1436 N N . LEU A 1 179 ? -4.166 6.557 16.935 1.00 96.88 179 LEU A N 1
ATOM 1437 C CA . LEU A 1 179 ? -4.881 6.774 15.675 1.00 96.88 179 LEU A CA 1
ATOM 1438 C C . LEU A 1 179 ? -4.986 5.482 14.870 1.00 96.88 179 LEU A C 1
ATOM 1440 O O . LEU A 1 179 ? -6.065 5.149 14.380 1.00 96.88 179 LEU A O 1
ATOM 1444 N N . LEU A 1 180 ? -3.885 4.733 14.772 1.00 98.19 180 LEU A N 1
ATOM 1445 C CA . LEU A 1 180 ? -3.886 3.432 14.109 1.00 98.19 180 LEU A CA 1
ATOM 1446 C C . LEU A 1 180 ? -4.858 2.462 14.794 1.00 98.19 180 LEU A C 1
ATOM 1448 O O . LEU A 1 180 ? -5.655 1.816 14.119 1.00 98.19 180 LEU A O 1
ATOM 1452 N N . SER A 1 181 ? -4.831 2.394 16.126 1.00 98.38 181 SER A N 1
ATOM 1453 C CA . SER A 1 181 ? -5.727 1.525 16.901 1.00 98.38 181 SER A CA 1
ATOM 1454 C C . SER A 1 181 ? -7.201 1.883 16.687 1.00 98.38 181 SER A C 1
ATOM 1456 O O . SER A 1 181 ? -8.042 0.998 16.522 1.00 98.38 181 SER A O 1
ATOM 1458 N N . ALA A 1 182 ? -7.533 3.178 16.667 1.00 98.25 182 ALA A N 1
ATOM 1459 C CA . ALA A 1 182 ? -8.884 3.656 16.381 1.00 98.25 182 ALA A CA 1
ATOM 1460 C C . ALA A 1 182 ? -9.325 3.314 14.949 1.00 98.25 182 ALA A C 1
ATOM 1462 O O . ALA A 1 182 ? -10.446 2.843 14.754 1.00 98.25 182 ALA A O 1
ATOM 1463 N N . LEU A 1 183 ? -8.437 3.473 13.963 1.00 98.56 183 LEU A N 1
ATOM 1464 C CA . LEU A 1 183 ? -8.722 3.125 12.572 1.00 98.56 183 LEU A CA 1
ATOM 1465 C C . LEU A 1 183 ? -8.946 1.623 12.389 1.00 98.56 183 LEU A C 1
ATOM 1467 O O . LEU A 1 183 ? -9.915 1.240 11.745 1.00 98.56 183 LEU A O 1
ATOM 1471 N N . ILE A 1 184 ? -8.114 0.768 12.990 1.00 98.62 184 ILE A N 1
ATOM 1472 C CA . ILE A 1 184 ? -8.294 -0.691 12.922 1.00 98.62 184 ILE A CA 1
ATOM 1473 C C . ILE A 1 184 ? -9.660 -1.089 13.490 1.00 98.62 184 ILE A C 1
ATOM 1475 O O . ILE A 1 184 ? -10.378 -1.866 12.862 1.00 98.62 184 ILE A O 1
ATOM 1479 N N . ARG A 1 185 ? -10.057 -0.535 14.645 1.00 98.31 185 ARG A N 1
ATOM 1480 C CA . ARG A 1 185 ? -11.384 -0.797 15.227 1.00 98.31 185 ARG A CA 1
ATOM 1481 C C . ARG A 1 185 ? -12.510 -0.380 14.281 1.00 98.31 185 ARG A C 1
ATOM 1483 O O . ARG A 1 185 ? -13.450 -1.148 14.103 1.00 98.31 185 ARG A O 1
ATOM 1490 N N . LEU A 1 186 ? -12.393 0.790 13.654 1.00 98.00 186 LEU A N 1
ATOM 1491 C CA . LEU A 1 186 ? -13.381 1.303 12.703 1.00 98.00 186 LEU A CA 1
ATOM 1492 C C . LEU A 1 186 ? -13.484 0.423 11.443 1.00 98.00 186 LEU A C 1
ATOM 1494 O O . LEU A 1 186 ? -14.581 0.072 11.026 1.00 98.00 186 LEU A O 1
ATOM 1498 N N . VAL A 1 187 ? -12.347 -0.004 10.892 1.00 98.50 187 VAL A N 1
ATOM 1499 C CA . VAL A 1 187 ? -12.267 -0.929 9.749 1.00 98.50 187 VAL A CA 1
ATOM 1500 C C . VAL A 1 187 ? -12.922 -2.276 10.071 1.00 98.50 187 VAL A C 1
ATOM 1502 O O . VAL A 1 187 ? -13.682 -2.808 9.265 1.00 98.50 187 VAL A O 1
ATOM 1505 N N . ARG A 1 188 ? -12.664 -2.833 11.260 1.00 98.19 188 ARG A N 1
ATOM 1506 C CA . ARG A 1 188 ? -13.298 -4.088 11.695 1.00 98.19 188 ARG A CA 1
ATOM 1507 C C . ARG A 1 188 ? -14.799 -3.920 11.915 1.00 98.19 188 ARG A C 1
ATOM 1509 O O . ARG A 1 188 ? -15.557 -4.815 11.559 1.00 98.19 188 ARG A O 1
ATOM 1516 N N . ALA A 1 189 ? -15.228 -2.788 12.473 1.00 97.50 189 ALA A N 1
ATOM 1517 C CA . ALA A 1 189 ? -16.644 -2.476 12.658 1.00 97.50 189 ALA A CA 1
ATOM 1518 C C . ALA A 1 189 ? -17.400 -2.368 11.321 1.00 97.50 189 ALA A C 1
ATOM 1520 O O . ALA A 1 189 ? -18.565 -2.747 11.263 1.00 97.50 189 ALA A O 1
ATOM 1521 N N . ALA A 1 190 ? -16.724 -1.953 10.243 1.00 98.06 190 ALA A N 1
ATOM 1522 C CA . ALA A 1 190 ? -17.263 -1.961 8.880 1.00 98.06 190 ALA A CA 1
ATOM 1523 C C . ALA A 1 190 ? -17.388 -3.373 8.258 1.00 98.06 190 ALA A C 1
ATOM 1525 O O . ALA A 1 190 ? -17.873 -3.520 7.139 1.00 98.06 190 ALA A O 1
ATOM 1526 N N . GLY A 1 191 ? -16.962 -4.425 8.967 1.00 98.12 191 GLY A N 1
ATOM 1527 C CA . GLY A 1 191 ? -17.123 -5.817 8.542 1.00 98.12 191 GLY A CA 1
ATOM 1528 C C . GLY A 1 191 ? -15.918 -6.422 7.820 1.00 98.12 191 GLY A C 1
ATOM 1529 O O . GLY A 1 191 ? -16.057 -7.490 7.225 1.00 98.12 191 GLY A O 1
ATOM 1530 N N . ALA A 1 192 ? -14.740 -5.789 7.866 1.00 98.50 192 ALA A N 1
ATOM 1531 C CA . ALA A 1 192 ? -13.520 -6.379 7.313 1.00 98.50 192 ALA A CA 1
ATOM 1532 C C . ALA A 1 192 ? -13.228 -7.756 7.946 1.00 98.50 192 ALA A C 1
ATOM 1534 O O . ALA A 1 192 ? -13.205 -7.894 9.173 1.00 98.50 192 ALA A O 1
ATOM 1535 N N . ALA A 1 193 ? -12.964 -8.768 7.115 1.00 98.38 193 ALA A N 1
ATOM 1536 C CA . ALA A 1 193 ? -12.605 -10.113 7.569 1.00 98.38 193 ALA A CA 1
ATOM 1537 C C . ALA A 1 193 ? -11.213 -10.144 8.213 1.00 98.38 193 ALA A C 1
ATOM 1539 O O . ALA A 1 193 ? -10.969 -10.880 9.170 1.00 98.38 193 ALA A O 1
ATOM 1540 N N . GLU A 1 194 ? -10.294 -9.328 7.699 1.00 98.56 194 GLU A N 1
ATOM 1541 C CA . GLU A 1 194 ? -8.933 -9.224 8.205 1.00 98.56 194 GLU A CA 1
ATOM 1542 C C . GLU A 1 194 ? -8.409 -7.800 8.038 1.00 98.56 194 GLU A C 1
ATOM 1544 O O . GLU A 1 194 ? -8.610 -7.167 7.003 1.00 98.56 194 GLU A O 1
ATOM 1549 N N . VAL A 1 195 ? -7.683 -7.317 9.046 1.00 98.75 195 VAL A N 1
ATOM 1550 C CA . VAL A 1 195 ? -6.924 -6.068 8.955 1.00 98.75 195 VAL A CA 1
ATOM 1551 C C . VAL A 1 195 ? -5.445 -6.399 9.008 1.00 98.75 195 VAL A C 1
ATOM 1553 O O . VAL A 1 195 ? -4.973 -7.020 9.961 1.00 98.75 195 VAL A O 1
ATOM 1556 N N . ARG A 1 196 ? -4.715 -5.987 7.979 1.00 98.69 196 ARG A N 1
ATOM 1557 C CA . ARG A 1 196 ? -3.270 -6.140 7.851 1.00 98.69 196 ARG A CA 1
ATOM 1558 C C . ARG A 1 196 ? -2.615 -4.785 8.089 1.00 98.69 196 ARG A C 1
ATOM 1560 O O . ARG A 1 196 ? -3.126 -3.763 7.643 1.00 98.69 196 ARG A O 1
ATOM 1567 N N . VAL A 1 197 ? -1.479 -4.762 8.771 1.00 98.69 197 VAL A N 1
ATOM 1568 C CA . VAL A 1 197 ? -0.641 -3.566 8.923 1.00 98.69 197 VAL A CA 1
ATOM 1569 C C . VAL A 1 197 ? 0.727 -3.877 8.348 1.00 98.69 197 VAL A C 1
ATOM 1571 O O . VAL A 1 197 ? 1.347 -4.864 8.746 1.00 98.69 197 VAL A O 1
ATOM 1574 N N . ALA A 1 198 ? 1.193 -3.046 7.422 1.00 98.19 198 ALA A N 1
ATOM 1575 C CA . ALA A 1 198 ? 2.508 -3.192 6.812 1.00 98.19 198 ALA A CA 1
ATOM 1576 C C . ALA A 1 198 ? 3.055 -1.829 6.378 1.00 98.19 198 ALA A C 1
ATOM 1578 O O . ALA A 1 198 ? 2.301 -0.948 5.977 1.00 98.19 198 ALA A O 1
ATOM 1579 N N . ASP A 1 199 ? 4.370 -1.666 6.430 1.00 97.19 199 ASP A N 1
ATOM 1580 C CA . ASP A 1 199 ? 5.096 -0.537 5.846 1.00 97.19 199 ASP A CA 1
ATOM 1581 C C . ASP A 1 199 ? 6.490 -1.032 5.440 1.00 97.19 199 ASP A C 1
ATOM 1583 O O . ASP A 1 199 ? 6.895 -2.123 5.852 1.00 97.19 199 ASP A O 1
ATOM 1587 N N . ASN A 1 200 ? 7.221 -0.248 4.647 1.00 96.31 200 ASN A N 1
ATOM 1588 C CA . ASN A 1 200 ? 8.610 -0.542 4.285 1.00 96.31 200 ASN A CA 1
ATOM 1589 C C . ASN A 1 200 ? 9.550 0.554 4.821 1.00 96.31 200 ASN A C 1
ATOM 1591 O O . ASN A 1 200 ? 9.769 1.544 4.117 1.00 96.31 200 ASN A O 1
ATOM 1595 N N . PRO A 1 201 ? 10.049 0.428 6.067 1.00 95.75 201 PRO A N 1
ATOM 1596 C CA . PRO A 1 201 ? 10.888 1.447 6.693 1.00 95.75 201 PRO A CA 1
ATOM 1597 C C . PRO A 1 201 ? 12.242 1.648 6.007 1.00 95.75 201 PRO A C 1
ATOM 1599 O O . PRO A 1 201 ? 12.734 0.776 5.295 1.00 95.75 201 PRO A O 1
ATOM 1602 N N . ILE A 1 202 ? 12.855 2.810 6.255 1.00 93.06 202 ILE A N 1
ATOM 1603 C CA . ILE A 1 202 ? 14.213 3.129 5.784 1.00 93.06 202 ILE A CA 1
ATOM 1604 C C . ILE A 1 202 ? 15.258 2.485 6.709 1.00 93.06 202 ILE A C 1
ATOM 1606 O O . ILE A 1 202 ? 16.302 2.022 6.254 1.00 93.06 202 ILE A O 1
ATOM 1610 N N . GLU A 1 203 ? 14.980 2.477 8.014 1.00 93.81 203 GLU A N 1
ATOM 1611 C CA . GLU A 1 203 ? 15.800 1.835 9.046 1.00 93.81 203 GLU A CA 1
ATOM 1612 C C . GLU A 1 203 ? 15.328 0.381 9.304 1.00 93.81 203 GLU A C 1
ATOM 1614 O O . GLU A 1 203 ? 14.502 -0.155 8.567 1.00 93.81 203 GLU A O 1
ATOM 1619 N N . SER A 1 204 ? 15.860 -0.291 10.337 1.00 95.06 204 SER A N 1
ATOM 1620 C CA . SER A 1 204 ? 15.466 -1.674 10.673 1.00 95.06 204 SER A CA 1
ATOM 1621 C C . SER A 1 204 ? 13.955 -1.770 10.928 1.00 95.06 204 SER A C 1
ATOM 1623 O O . SER A 1 204 ? 13.466 -1.145 11.878 1.00 95.06 204 SER A O 1
ATOM 1625 N N . PRO A 1 205 ? 13.215 -2.586 10.152 1.00 96.19 205 PRO A N 1
ATOM 1626 C CA . PRO A 1 205 ? 11.772 -2.700 10.300 1.00 96.19 205 PRO A CA 1
ATOM 1627 C C . PRO A 1 205 ? 11.346 -3.128 11.703 1.00 96.19 205 PRO A C 1
ATOM 1629 O O . PRO A 1 205 ? 10.418 -2.556 12.271 1.00 96.19 205 PRO A O 1
ATOM 1632 N N . GLU A 1 206 ? 12.049 -4.084 12.304 1.00 95.88 206 GLU A N 1
ATOM 1633 C CA . GLU A 1 206 ? 11.775 -4.579 13.652 1.00 95.88 206 GLU A CA 1
ATOM 1634 C C . GLU A 1 206 ? 11.853 -3.445 14.678 1.00 95.88 206 GLU A C 1
ATOM 1636 O O . GLU A 1 206 ? 10.934 -3.260 15.481 1.00 95.88 206 GLU A O 1
ATOM 1641 N N . ASN A 1 207 ? 12.919 -2.643 14.609 1.00 96.12 207 ASN A N 1
ATOM 1642 C CA . ASN A 1 207 ? 13.127 -1.513 15.507 1.00 96.12 207 ASN A CA 1
ATOM 1643 C C . ASN A 1 207 ? 12.106 -0.404 15.267 1.00 96.12 207 ASN A C 1
ATOM 1645 O O . ASN A 1 207 ? 11.559 0.127 16.234 1.00 96.12 207 ASN A O 1
ATOM 1649 N N . CYS A 1 208 ? 11.815 -0.071 14.008 1.00 96.88 208 CYS A N 1
ATOM 1650 C CA . CYS A 1 208 ? 10.832 0.954 13.682 1.00 96.88 208 CYS A CA 1
ATOM 1651 C C . CYS A 1 208 ? 9.451 0.572 14.214 1.00 96.88 208 CYS A C 1
ATOM 1653 O O . CYS A 1 208 ? 8.844 1.337 14.960 1.00 96.88 208 CYS A O 1
ATOM 1655 N N . PHE A 1 209 ? 8.975 -0.638 13.932 1.00 97.25 209 PHE A N 1
ATOM 1656 C CA . PHE A 1 209 ? 7.665 -1.092 14.392 1.00 97.25 209 PHE A CA 1
ATOM 1657 C C . PHE A 1 209 ? 7.576 -1.248 15.918 1.00 97.25 209 PHE A C 1
ATOM 1659 O O . PHE A 1 209 ? 6.518 -0.974 16.494 1.00 97.25 209 PHE A O 1
ATOM 1666 N N . ALA A 1 210 ? 8.664 -1.646 16.584 1.00 96.00 210 ALA A N 1
ATOM 1667 C CA . ALA A 1 210 ? 8.711 -1.756 18.039 1.00 96.00 210 ALA A CA 1
ATOM 1668 C C . ALA A 1 210 ? 8.759 -0.383 18.733 1.00 96.00 210 ALA A C 1
ATOM 1670 O O . ALA A 1 210 ? 7.898 -0.086 19.561 1.00 96.00 210 ALA A O 1
ATOM 1671 N N . LYS A 1 211 ? 9.730 0.475 18.388 1.00 94.94 211 LYS A N 1
ATOM 1672 C CA . LYS A 1 211 ? 9.986 1.751 19.086 1.00 94.94 211 LYS A CA 1
ATOM 1673 C C . LYS A 1 211 ? 8.914 2.809 18.835 1.00 94.94 211 LYS A C 1
ATOM 1675 O O . LYS A 1 211 ? 8.640 3.621 19.718 1.00 94.94 211 LYS A O 1
ATOM 1680 N N . THR A 1 212 ? 8.285 2.791 17.659 1.00 95.88 212 THR A N 1
ATOM 1681 C CA . THR A 1 212 ? 7.163 3.694 17.349 1.00 95.88 212 THR A CA 1
ATOM 1682 C C . THR A 1 212 ? 5.880 3.308 18.088 1.00 95.88 212 THR A C 1
ATOM 1684 O O . THR A 1 212 ? 4.953 4.109 18.150 1.00 95.88 212 THR A O 1
ATOM 1687 N N . GLY A 1 213 ? 5.802 2.093 18.647 1.00 96.44 213 GLY A N 1
ATOM 1688 C CA . GLY A 1 213 ? 4.598 1.551 19.283 1.00 96.44 213 GLY A CA 1
ATOM 1689 C C . GLY A 1 213 ? 3.558 1.003 18.299 1.00 96.44 213 GLY A C 1
ATOM 1690 O O . GLY A 1 213 ? 2.538 0.463 18.727 1.00 96.44 213 GLY A O 1
ATOM 1691 N N . ILE A 1 214 ? 3.812 1.078 16.988 1.00 97.81 214 ILE A N 1
ATOM 1692 C CA . ILE A 1 214 ? 2.883 0.622 15.945 1.00 97.81 214 ILE A CA 1
ATOM 1693 C C . ILE A 1 214 ? 2.630 -0.884 16.032 1.00 97.81 214 ILE A C 1
ATOM 1695 O O . ILE A 1 214 ? 1.485 -1.314 15.903 1.00 97.81 214 ILE A O 1
ATOM 1699 N N . ALA A 1 215 ? 3.659 -1.694 16.305 1.00 97.88 215 ALA A N 1
ATOM 1700 C CA . ALA A 1 215 ? 3.487 -3.139 16.451 1.00 97.88 215 ALA A CA 1
ATOM 1701 C C . ALA A 1 215 ? 2.545 -3.503 17.604 1.00 97.88 215 ALA A C 1
ATOM 1703 O O . ALA A 1 215 ? 1.702 -4.389 17.459 1.00 97.88 215 ALA A O 1
ATOM 1704 N N . ALA A 1 216 ? 2.694 -2.829 18.747 1.00 97.94 216 ALA A N 1
ATOM 1705 C CA . ALA A 1 216 ? 1.860 -3.063 19.920 1.00 97.94 216 ALA A CA 1
ATOM 1706 C C . ALA A 1 216 ? 0.413 -2.624 19.656 1.00 97.94 216 ALA A C 1
ATOM 1708 O O . ALA A 1 216 ? -0.506 -3.411 19.868 1.00 97.94 216 ALA A O 1
ATOM 1709 N N . ALA A 1 217 ? 0.223 -1.421 19.105 1.00 98.12 217 ALA A N 1
ATOM 1710 C CA . ALA A 1 217 ? -1.086 -0.892 18.725 1.00 98.12 217 ALA A CA 1
ATOM 1711 C C . ALA A 1 217 ? -1.824 -1.796 17.725 1.00 98.12 217 ALA A C 1
ATOM 1713 O O . ALA A 1 217 ? -2.984 -2.145 17.940 1.00 98.12 217 ALA A O 1
ATOM 1714 N N . ALA A 1 218 ? -1.143 -2.229 16.659 1.00 98.38 218 ALA A N 1
ATOM 1715 C CA . ALA A 1 218 ? -1.733 -3.090 15.639 1.00 98.38 218 ALA A CA 1
ATOM 1716 C C . ALA A 1 218 ? -2.220 -4.423 16.225 1.00 98.38 218 ALA A C 1
ATOM 1718 O O . ALA A 1 218 ? -3.369 -4.809 16.009 1.00 98.38 218 ALA A O 1
ATOM 1719 N N . ARG A 1 219 ? -1.370 -5.102 17.009 1.00 98.25 219 ARG A N 1
ATOM 1720 C CA . ARG A 1 219 ? -1.711 -6.393 17.627 1.00 98.25 219 ARG A CA 1
ATOM 1721 C C . ARG A 1 219 ? -2.834 -6.257 18.651 1.00 98.25 219 ARG A C 1
ATOM 1723 O O . ARG A 1 219 ? -3.766 -7.052 18.619 1.00 98.25 219 ARG A O 1
ATOM 1730 N N . ALA A 1 220 ? -2.775 -5.242 19.515 1.00 98.31 220 ALA A N 1
ATOM 1731 C CA . ALA A 1 220 ? -3.803 -4.998 20.526 1.00 98.31 220 ALA A CA 1
ATOM 1732 C C . ALA A 1 220 ? -5.176 -4.697 19.900 1.00 98.31 220 ALA A C 1
ATOM 1734 O O . ALA A 1 220 ? -6.199 -5.125 20.425 1.00 98.31 220 ALA A O 1
ATOM 1735 N N . ALA A 1 221 ? -5.202 -4.017 18.750 1.00 98.19 221 ALA A N 1
ATOM 1736 C CA . ALA A 1 221 ? -6.429 -3.749 18.000 1.00 98.19 221 ALA A CA 1
ATOM 1737 C C . ALA A 1 221 ? -6.902 -4.933 17.125 1.00 98.19 221 ALA A C 1
ATOM 1739 O O . ALA A 1 221 ? -7.930 -4.826 16.454 1.00 98.19 221 ALA A O 1
ATOM 1740 N N . GLY A 1 222 ? -6.181 -6.061 17.126 1.00 97.75 222 GLY A N 1
ATOM 1741 C CA . GLY A 1 222 ? -6.553 -7.278 16.401 1.00 97.75 222 GLY A CA 1
ATOM 1742 C C . GLY A 1 222 ? -6.149 -7.304 14.923 1.00 97.75 222 GLY A C 1
ATOM 1743 O O . GLY A 1 222 ? -6.730 -8.071 14.155 1.00 97.75 222 GLY A O 1
ATOM 1744 N N . ALA A 1 223 ? -5.182 -6.484 14.505 1.00 98.62 223 ALA A N 1
ATOM 1745 C CA . ALA A 1 223 ? -4.612 -6.539 13.161 1.00 98.62 223 ALA A CA 1
ATOM 1746 C C . ALA A 1 223 ? -3.408 -7.493 13.078 1.00 98.62 223 ALA A C 1
ATOM 1748 O O . ALA A 1 223 ? -2.643 -7.660 14.032 1.00 98.62 223 ALA A O 1
ATOM 1749 N N . LYS A 1 224 ? -3.198 -8.083 11.897 1.00 98.50 224 LYS A N 1
ATOM 1750 C CA . LYS A 1 224 ? -2.006 -8.877 11.579 1.00 98.50 224 LYS A CA 1
ATOM 1751 C C . LYS A 1 224 ? -0.889 -7.960 11.090 1.00 98.50 224 LYS A C 1
ATOM 1753 O O . LYS A 1 224 ? -1.064 -7.211 10.132 1.00 98.50 224 LYS A O 1
ATOM 1758 N N . LEU A 1 225 ? 0.266 -8.029 11.744 1.00 98.19 225 LEU A N 1
ATOM 1759 C CA . LEU A 1 225 ? 1.441 -7.243 11.379 1.00 98.19 225 LEU A CA 1
ATOM 1760 C C . LEU A 1 225 ? 2.316 -8.007 10.379 1.00 98.19 225 LEU A C 1
ATOM 1762 O O . LEU A 1 225 ? 2.711 -9.140 10.652 1.00 98.19 225 LEU A O 1
ATOM 1766 N N . PHE A 1 226 ? 2.676 -7.357 9.275 1.00 98.06 226 PHE A N 1
ATOM 1767 C CA . PHE A 1 226 ? 3.608 -7.874 8.278 1.00 98.06 226 PHE A CA 1
ATOM 1768 C C . PHE A 1 226 ? 4.852 -6.990 8.236 1.00 98.06 226 PHE A C 1
ATOM 1770 O O . PHE A 1 226 ? 4.771 -5.806 7.912 1.00 98.06 226 PHE A O 1
ATOM 1777 N N . LEU A 1 227 ? 6.005 -7.581 8.551 1.00 97.25 227 LEU A N 1
ATOM 1778 C CA . LEU A 1 227 ? 7.298 -6.917 8.422 1.00 97.25 227 LEU A CA 1
ATOM 1779 C C . LEU A 1 227 ? 7.923 -7.242 7.058 1.00 97.25 227 LEU A C 1
ATOM 1781 O O . LEU A 1 227 ? 7.813 -8.387 6.598 1.00 97.25 227 LEU A O 1
ATOM 1785 N N . PRO A 1 228 ? 8.558 -6.263 6.397 1.00 96.50 228 PRO A N 1
ATOM 1786 C CA . PRO A 1 228 ? 9.276 -6.500 5.158 1.00 96.50 228 PRO A CA 1
ATOM 1787 C C . PRO A 1 228 ? 10.511 -7.360 5.436 1.00 96.50 228 PRO A C 1
ATOM 1789 O O . PRO A 1 228 ? 11.237 -7.160 6.404 1.00 96.50 228 PRO A O 1
ATOM 1792 N N . ALA A 1 229 ? 10.748 -8.322 4.554 1.00 94.62 229 ALA A N 1
ATOM 1793 C CA . ALA A 1 229 ? 11.947 -9.150 4.517 1.00 94.62 229 ALA A CA 1
ATOM 1794 C C . ALA A 1 229 ? 12.304 -9.370 3.043 1.00 94.62 229 ALA A C 1
ATOM 1796 O O . ALA A 1 229 ? 11.387 -9.317 2.224 1.00 94.62 229 ALA A O 1
ATOM 1797 N N . PRO A 1 230 ? 13.566 -9.657 2.674 1.00 92.75 230 PRO A N 1
ATOM 1798 C CA . PRO A 1 230 ? 13.958 -9.788 1.267 1.00 92.75 230 PRO A CA 1
ATOM 1799 C C . PRO A 1 230 ? 13.074 -10.748 0.454 1.00 92.75 230 PRO A C 1
ATOM 1801 O O . PRO A 1 230 ? 12.672 -10.419 -0.654 1.00 92.75 230 PRO A O 1
ATOM 1804 N N . ALA A 1 231 ? 12.680 -11.882 1.042 1.00 93.81 231 ALA A N 1
ATOM 1805 C CA . ALA A 1 231 ? 11.809 -12.881 0.409 1.00 93.81 231 ALA A CA 1
ATOM 1806 C C . ALA A 1 231 ? 10.316 -12.491 0.347 1.00 93.81 231 ALA A C 1
ATOM 1808 O O . ALA A 1 231 ? 9.493 -13.275 -0.108 1.00 93.81 231 ALA A O 1
ATOM 1809 N N . SER A 1 232 ? 9.944 -11.317 0.857 1.00 94.94 232 SER A N 1
ATOM 1810 C CA . SER A 1 232 ? 8.568 -10.808 0.831 1.00 94.94 232 SER A CA 1
ATOM 1811 C C . SER A 1 232 ? 8.313 -9.838 -0.326 1.00 94.94 232 SER A C 1
ATOM 1813 O O . SER A 1 232 ? 7.199 -9.315 -0.436 1.00 94.94 232 SER A O 1
ATOM 1815 N N . PHE A 1 233 ? 9.340 -9.547 -1.131 1.00 95.44 233 PHE A N 1
ATOM 1816 C CA . PHE A 1 233 ? 9.259 -8.638 -2.266 1.00 95.44 233 PHE A CA 1
ATOM 1817 C C . PHE A 1 233 ? 9.142 -9.411 -3.571 1.00 95.44 233 PHE A C 1
ATOM 1819 O O . PHE A 1 233 ? 9.870 -10.372 -3.792 1.00 95.44 233 PHE A O 1
ATOM 1826 N N . GLU A 1 234 ? 8.270 -8.923 -4.443 1.00 94.31 234 GLU A N 1
ATOM 1827 C CA . GLU A 1 234 ? 8.095 -9.427 -5.800 1.00 94.31 234 GLU A CA 1
ATOM 1828 C C . GLU A 1 234 ? 8.278 -8.281 -6.791 1.00 94.31 234 GLU A C 1
ATOM 1830 O O . GLU A 1 234 ? 8.025 -7.116 -6.466 1.00 94.31 234 GLU A O 1
ATOM 1835 N N . MET A 1 235 ? 8.700 -8.594 -8.015 1.00 93.38 235 MET A N 1
ATOM 1836 C CA . MET A 1 235 ? 8.732 -7.595 -9.080 1.00 93.38 235 MET A CA 1
ATOM 1837 C C . MET A 1 235 ? 7.303 -7.317 -9.548 1.00 93.38 235 MET A C 1
ATOM 1839 O O . MET A 1 235 ? 6.658 -8.171 -10.155 1.00 93.38 235 MET A O 1
ATOM 1843 N N . LEU A 1 236 ? 6.810 -6.114 -9.257 1.00 93.81 236 LEU A N 1
ATOM 1844 C CA . LEU A 1 236 ? 5.489 -5.651 -9.666 1.00 93.81 236 LEU A CA 1
ATOM 1845 C C . LEU A 1 236 ? 5.589 -4.855 -10.966 1.00 93.81 236 LEU A C 1
ATOM 1847 O O . LEU A 1 236 ? 6.381 -3.915 -11.056 1.00 93.81 236 LEU A O 1
ATOM 1851 N N . GLU A 1 237 ? 4.733 -5.180 -11.931 1.00 92.56 237 GLU A N 1
ATOM 1852 C CA . GLU A 1 237 ? 4.477 -4.320 -13.083 1.00 92.56 237 GLU A CA 1
ATOM 1853 C C . GLU A 1 237 ? 3.406 -3.288 -12.763 1.00 92.56 237 GLU A C 1
ATOM 1855 O O . GLU A 1 237 ? 2.348 -3.614 -12.218 1.00 92.56 237 GLU A O 1
ATOM 1860 N N . VAL A 1 238 ? 3.657 -2.046 -13.170 1.00 89.31 238 VAL A N 1
ATOM 1861 C CA . VAL A 1 238 ? 2.691 -0.951 -13.085 1.00 89.31 238 VAL A CA 1
ATOM 1862 C C . VAL A 1 238 ? 2.159 -0.648 -14.490 1.00 89.31 238 VAL A C 1
ATOM 1864 O O . VAL A 1 238 ? 2.845 0.015 -15.276 1.00 89.31 238 VAL A O 1
ATOM 1867 N N . PRO A 1 239 ? 0.937 -1.103 -14.837 1.00 86.31 239 PRO A N 1
ATOM 1868 C CA . PRO A 1 239 ? 0.368 -0.867 -16.157 1.00 86.31 239 PRO A CA 1
ATOM 1869 C C . PRO A 1 239 ? 0.302 0.629 -16.488 1.00 86.31 239 PRO A C 1
ATOM 1871 O O . PRO A 1 239 ? -0.237 1.427 -15.722 1.00 86.31 239 PRO A O 1
ATOM 1874 N N . GLY A 1 240 ? 0.851 1.012 -17.641 1.00 87.62 240 GLY A N 1
ATOM 1875 C CA . GLY A 1 240 ? 0.854 2.401 -18.113 1.00 87.62 240 GLY A CA 1
ATOM 1876 C C . GLY A 1 240 ? 1.913 3.313 -17.478 1.00 87.62 240 GLY A C 1
ATOM 1877 O O . GLY A 1 240 ? 1.931 4.510 -17.778 1.00 87.62 240 GLY A O 1
ATOM 1878 N N . ALA A 1 241 ? 2.811 2.793 -16.633 1.00 88.88 241 ALA A N 1
ATOM 1879 C CA . ALA A 1 241 ? 3.910 3.584 -16.090 1.00 88.88 241 ALA A CA 1
ATOM 1880 C C . ALA A 1 241 ? 4.942 3.949 -17.172 1.00 88.88 241 ALA A C 1
ATOM 1882 O O . ALA A 1 241 ? 5.381 3.109 -17.951 1.00 88.88 241 ALA A O 1
ATOM 1883 N N . LYS A 1 242 ? 5.352 5.224 -17.196 1.00 89.44 242 LYS A N 1
ATOM 1884 C CA . LYS A 1 242 ? 6.329 5.752 -18.169 1.00 89.44 242 LYS A CA 1
ATOM 1885 C C . LYS A 1 242 ? 7.784 5.660 -17.708 1.00 89.44 242 LYS A C 1
ATOM 1887 O O . LYS A 1 242 ? 8.677 5.658 -18.543 1.00 89.44 242 LYS A O 1
ATOM 1892 N N . LEU A 1 243 ? 8.012 5.667 -16.393 1.00 89.69 243 LEU A N 1
ATOM 1893 C CA . LEU A 1 243 ? 9.352 5.743 -15.797 1.00 89.69 243 LEU A CA 1
ATOM 1894 C C . LEU A 1 243 ? 9.719 4.444 -15.081 1.00 89.69 243 LEU A C 1
ATOM 1896 O O . LEU A 1 243 ? 10.714 3.814 -15.413 1.00 89.69 243 LEU A O 1
ATOM 1900 N N . ILE A 1 244 ? 8.896 4.034 -14.114 1.00 88.25 244 ILE A N 1
ATOM 1901 C CA . ILE A 1 244 ? 9.124 2.836 -13.304 1.00 88.25 244 ILE A CA 1
ATOM 1902 C C . ILE A 1 244 ? 8.051 1.816 -13.677 1.00 88.25 244 ILE A C 1
ATOM 1904 O O . ILE A 1 244 ? 6.992 1.758 -13.058 1.00 88.25 244 ILE A O 1
ATOM 1908 N N . ALA A 1 245 ? 8.308 1.069 -14.750 1.00 89.19 245 ALA A N 1
ATOM 1909 C CA . ALA A 1 245 ? 7.411 0.009 -15.207 1.00 89.19 245 ALA A CA 1
ATOM 1910 C C . ALA A 1 245 ? 7.467 -1.224 -14.297 1.00 89.19 245 ALA A C 1
ATOM 1912 O O . ALA A 1 245 ? 6.446 -1.875 -14.101 1.00 89.19 245 ALA A O 1
ATOM 1913 N N . LEU A 1 246 ? 8.643 -1.504 -13.727 1.00 90.75 246 LEU A N 1
ATOM 1914 C CA . LEU A 1 246 ? 8.908 -2.630 -12.839 1.00 90.75 246 LEU A CA 1
ATOM 1915 C C . LEU A 1 246 ? 9.498 -2.120 -11.523 1.00 90.75 246 LEU A C 1
ATOM 1917 O O . LEU A 1 246 ? 10.436 -1.319 -11.538 1.00 90.75 246 LEU A O 1
ATOM 1921 N N . TRP A 1 247 ? 8.971 -2.583 -10.390 1.00 91.88 247 TRP A N 1
ATOM 1922 C CA . TRP A 1 247 ? 9.443 -2.167 -9.067 1.00 91.88 247 TRP A CA 1
ATOM 1923 C C . TRP A 1 247 ? 9.422 -3.324 -8.058 1.00 91.88 247 TRP A C 1
ATOM 1925 O O . TRP A 1 247 ? 8.419 -4.039 -8.002 1.00 91.88 247 TRP A O 1
ATOM 1935 N N . PRO A 1 248 ? 10.469 -3.494 -7.223 1.00 92.75 248 PRO A N 1
ATOM 1936 C CA . PRO A 1 248 ? 10.426 -4.412 -6.089 1.00 92.75 248 PRO A CA 1
ATOM 1937 C C . PRO A 1 248 ? 9.356 -3.963 -5.089 1.00 92.75 248 PRO A C 1
ATOM 1939 O O . PRO A 1 248 ? 9.502 -2.966 -4.379 1.00 92.75 248 PRO A O 1
ATOM 1942 N N . PHE A 1 249 ? 8.254 -4.695 -5.037 1.00 94.12 249 PHE A N 1
ATOM 1943 C CA . PHE A 1 249 ? 7.080 -4.355 -4.252 1.00 94.12 249 PHE A CA 1
ATOM 1944 C C . PHE A 1 249 ? 6.933 -5.311 -3.075 1.00 94.12 249 PHE A C 1
ATOM 1946 O O . PHE A 1 249 ? 7.042 -6.522 -3.246 1.00 94.12 249 PHE A O 1
ATOM 1953 N N . PHE A 1 250 ? 6.655 -4.781 -1.882 1.00 95.50 250 PHE A N 1
ATOM 1954 C CA . PHE A 1 250 ? 6.392 -5.593 -0.694 1.00 95.50 250 PHE A CA 1
ATOM 1955 C C . PHE A 1 250 ? 5.037 -6.305 -0.845 1.00 95.50 250 PHE A C 1
ATOM 1957 O O . PHE A 1 250 ? 3.999 -5.787 -0.439 1.00 95.50 250 PHE A O 1
ATOM 1964 N N . TYR A 1 251 ? 5.061 -7.479 -1.478 1.00 95.38 251 TYR A N 1
ATOM 1965 C CA . TYR A 1 251 ? 3.879 -8.165 -1.995 1.00 95.38 251 TYR A CA 1
ATOM 1966 C C . TYR A 1 251 ? 3.200 -9.071 -0.969 1.00 95.38 251 TYR A C 1
ATOM 1968 O O . TYR A 1 251 ? 1.981 -9.164 -0.963 1.00 95.38 251 TYR A O 1
ATOM 1976 N N . ARG A 1 252 ? 3.963 -9.682 -0.052 1.00 95.44 252 ARG A N 1
ATOM 1977 C CA . ARG A 1 252 ? 3.451 -10.625 0.965 1.00 95.44 252 ARG A CA 1
ATOM 1978 C C . ARG A 1 252 ? 2.150 -10.204 1.688 1.00 95.44 252 ARG A C 1
ATOM 1980 O O . ARG A 1 252 ? 1.381 -11.099 2.034 1.00 95.44 252 ARG A O 1
ATOM 1987 N N . PRO A 1 253 ? 1.885 -8.915 1.984 1.00 95.56 253 PRO A N 1
ATOM 1988 C CA . PRO A 1 253 ? 0.635 -8.501 2.620 1.00 95.56 253 PRO A CA 1
ATOM 1989 C C . PRO A 1 253 ? -0.608 -8.505 1.710 1.00 95.56 253 PRO A C 1
ATOM 1991 O O . PRO A 1 253 ? -1.671 -8.145 2.215 1.00 95.56 253 PRO A O 1
ATOM 1994 N N . PHE A 1 254 ? -0.513 -8.854 0.420 1.00 92.25 254 PHE A N 1
ATOM 1995 C CA . PHE A 1 254 ? -1.626 -8.933 -0.540 1.00 92.25 254 PHE A CA 1
ATOM 1996 C C . PHE A 1 254 ? -2.046 -10.390 -0.745 1.00 92.25 254 PHE A C 1
ATOM 1998 O O . PHE A 1 254 ? -3.220 -10.692 -0.422 1.00 92.25 254 PHE A O 1
#

Foldseek 3Di:
DDDDDDDDDDDDDDDPDDDDDDDDDDDDDDDPDDDDDDDPPPPDPVVVVVVVVVCVVPPPDDDPVNDDDPVRVVVVVVVVCCVVVVVVVVCVVPDDPPVCVPPPDADADEDDDLDQDFDPPADPWFAADDDDLLVRLQRRCVSRPGPLSSAAAAAEAEDEWQLADLDEVVVVNTPQLVNVLSVLLRNVVSHYPAYEYEYAYPDDQVSSCVNNCNVVSCVVSPHHYDYDDPVQWGWYADPPDDPPRTDGDSHNSD

Radius of gyration: 40.0 Å; Cα contacts (8 Å, |Δi|>4): 275; chains: 1; bounding box: 88×40×91 Å

Nearest PDB structures (foldseek):
  7p7q-assembly1_l  TM=5.299E-01  e=6.928E-01  Enterococcus faecalis
  8j3o-assembly3_C  TM=4.653E-01  e=1.592E+00  Candida dubliniensis CD36
  8j3o-assembly1_A  TM=4.691E-01  e=1.810E+00  Candida dubliniensis CD36
  8cwo-assembly1_K  TM=3.692E-01  e=6.096E-01  Cutibacterium acnes
  8j3o-assembly4_D  TM=4.647E-01  e=3.902E+00  Candida dubliniensis CD36

Sequence (254 aa):
MRARARWAGTWSGCDWRPRRRRRWRGWRNWGGRWRRRHIPMSDDPQFRAQRRRENAAAPRERAPGEWPSRREFLKRVGVVALAAGGTGVLWRAMYDPDGERGKPQMPVVRLKSYRVEPPPGAKVLGIAR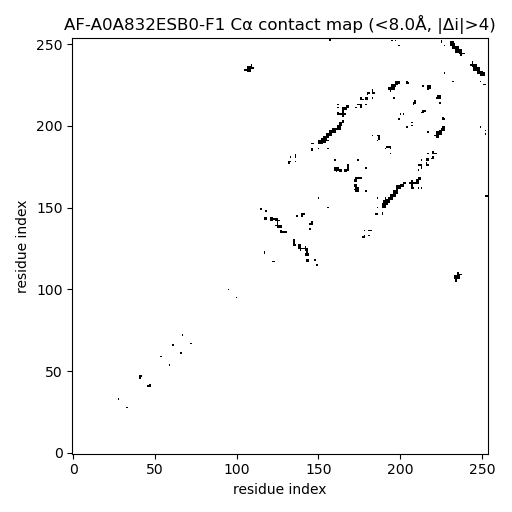GNNLEAMLKMAIGAIGGIEHYIRPGDVVLIKPNVAFDRSPKLGATTNPELLSALIRLVRAAGAAEVRVADNPIESPENCFAKTGIAAAARAAGAKLFLPAPASFEMLEVPGAKLIALWPFFYRPF

Mean predicted aligned error: 15.35 Å

Solvent-accessible surface area (backbone atoms only — not comparable to full-atom values): 15898 Å² total; per-residue (Å²): 144,81,90,80,83,88,83,87,81,87,83,76,86,80,83,86,70,84,76,79,82,85,77,89,85,88,87,83,91,64,91,94,63,95,73,87,78,83,76,85,79,67,87,44,65,66,56,51,52,48,52,51,49,50,46,65,77,52,60,83,77,76,55,83,85,75,52,72,51,76,69,53,45,52,50,53,52,50,52,51,50,50,53,53,50,52,50,50,50,50,49,62,74,66,62,58,94,82,69,56,83,89,56,84,80,72,83,67,44,74,78,78,87,84,83,71,82,72,52,91,90,44,40,97,70,44,82,57,83,83,90,50,67,65,62,30,51,53,50,17,40,45,43,36,53,34,66,59,75,77,38,51,71,63,35,74,45,76,44,68,64,50,45,45,47,63,46,54,38,91,73,65,75,32,49,53,32,66,59,52,27,48,48,46,46,52,50,45,73,41,35,32,69,40,42,37,35,41,54,82,38,81,50,61,50,70,50,9,33,55,52,27,36,42,50,58,27,38,49,76,48,68,31,48,78,48,76,75,49,84,90,33,47,42,45,30,48,43,90,90,46,88,83,65,39,65,42,84,32,82,45,73,86,113